Protein 1SED (pdb70)

InterPro domains:
  IPR015058 Protein of unknown function DUF1878 [PF08963] (1-110)
  IPR035945 YhaI-like superfamily [G3DSA:1.10.3750.10] (1-113)
  IPR035945 YhaI-like superfamily [SSF109915] (2-113)

Structure (mmCIF, N/CA/C/O backbone):
data_1SED
#
_entry.id   1SED
#
_cell.length_a   56.784
_cell.length_b   64.550
_cell.length_c   64.503
_cell.angle_alpha   111.37
_cell.angle_beta   107.19
_cell.angle_gamma   107.13
#
_symmetry.space_group_name_H-M   'P 1'
#
loop_
_entity.id
_entity.type
_entity.pdbx_description
1 polymer 'Hypothetical protein yhaI'
2 non-polymer 'ZINC ION'
3 non-polymer 'SODIUM ION'
4 non-polymer (4S)-2-METHYL-2,4-PENTANEDIOL
5 non-polymer GLYCEROL
6 water water
#
loop_
_atom_site.group_PDB
_atom_site.id
_atom_site.type_symbol
_atom_site.label_atom_id
_atom_site.label_alt_id
_atom_site.label_comp_id
_atom_site.label_asym_id
_atom_site.label_entity_id
_atom_site.label_seq_id
_atom_site.pdbx_PDB_ins_code
_atom_site.Cartn_x
_atom_site.Cartn_y
_atom_site.Cartn_z
_atom_site.occupancy
_atom_site.B_iso_or_equiv
_atom_site.auth_seq_id
_atom_site.auth_comp_id
_atom_site.auth_asym_id
_atom_site.auth_atom_id
_atom_site.pdbx_PDB_model_num
ATOM 1 N N . ASP A 1 4 ? 1.875 47.305 28.219 1.00 98.14 2 ASP A N 1
ATOM 2 C CA . ASP A 1 4 ? 2.028 48.640 28.873 1.00 98.94 2 ASP A CA 1
ATOM 3 C C . ASP A 1 4 ? 3.475 48.881 29.306 1.00 98.21 2 ASP A C 1
ATOM 4 O O . ASP A 1 4 ? 4.162 49.741 28.754 1.00 97.94 2 ASP A O 1
ATOM 9 N N . SER A 1 5 ? 3.926 48.123 30.305 1.00 97.21 3 SER A N 1
ATOM 10 C CA . SER A 1 5 ? 5.291 48.246 30.817 1.00 95.63 3 SER A CA 1
ATOM 11 C C . SER A 1 5 ? 6.233 47.379 29.986 1.00 94.17 3 SER A C 1
ATOM 12 O O . SER A 1 5 ? 7.439 47.339 30.233 1.00 94.74 3 SER A O 1
ATOM 15 N N . MET A 1 6 ? 5.669 46.674 29.011 1.00 91.83 4 MET A N 1
ATOM 16 C CA . MET A 1 6 ? 6.458 45.831 28.125 1.00 88.57 4 MET A CA 1
ATOM 17 C C . MET A 1 6 ? 7.227 46.785 27.219 1.00 85.76 4 MET A C 1
ATOM 18 O O . MET A 1 6 ? 8.328 46.482 26.758 1.00 85.78 4 MET A O 1
ATOM 23 N N . ASP A 1 7 ? 6.628 47.948 26.982 1.00 81.95 5 ASP A N 1
ATOM 24 C CA . ASP A 1 7 ? 7.227 48.996 26.166 1.00 78.45 5 ASP A CA 1
ATOM 25 C C . ASP A 1 7 ? 8.434 49.576 26.910 1.00 75.41 5 ASP A C 1
ATOM 26 O O . ASP A 1 7 ? 9.467 49.871 26.305 1.00 74.00 5 ASP A O 1
ATOM 31 N N . HIS A 1 8 ? 8.297 49.729 28.225 1.00 71.68 6 HIS A N 1
ATOM 32 C CA . HIS A 1 8 ? 9.374 50.269 29.046 1.00 68.37 6 HIS A CA 1
ATOM 33 C C . HIS A 1 8 ? 10.544 49.298 29.105 1.00 63.87 6 HIS A C 1
ATOM 34 O O . HIS A 1 8 ? 11.696 49.717 29.189 1.00 61.88 6 HIS A O 1
ATOM 41 N N . ARG A 1 9 ? 10.243 48.002 29.069 1.00 59.57 7 ARG A N 1
ATOM 42 C CA . ARG A 1 9 ? 11.287 46.989 29.098 1.00 55.89 7 ARG A CA 1
ATOM 43 C C . ARG A 1 9 ? 12.072 47.091 27.802 1.00 52.93 7 ARG A C 1
ATOM 44 O O . ARG A 1 9 ? 13.298 47.043 27.806 1.00 51.34 7 ARG A O 1
ATOM 52 N N . ILE A 1 10 ? 11.350 47.257 26.700 1.00 50.16 8 ILE A N 1
ATOM 53 C CA . ILE A 1 10 ? 11.962 47.373 25.384 1.00 48.30 8 ILE A CA 1
ATOM 54 C C . ILE A 1 10 ? 12.801 48.641 25.255 1.00 46.62 8 ILE A C 1
ATOM 55 O O . ILE A 1 10 ? 13.861 48.618 24.638 1.00 44.43 8 ILE A O 1
ATOM 60 N N . GLU A 1 11 ? 12.329 49.742 25.834 1.00 45.39 9 GLU A N 1
ATOM 61 C CA . GLU A 1 11 ? 13.071 51.003 25.780 1.00 45.73 9 GLU A CA 1
ATOM 62 C C . GLU A 1 11 ? 14.402 50.871 26.504 1.00 43.33 9 GLU A C 1
ATOM 63 O O . GLU A 1 11 ? 15.418 51.424 26.077 1.00 41.76 9 GLU A O 1
ATOM 69 N N . ARG A 1 12 ? 14.375 50.163 27.625 1.00 42.54 10 ARG A N 1
ATOM 70 C CA . ARG A 1 12 ? 15.577 49.955 28.403 1.00 42.24 10 ARG A CA 1
ATOM 71 C C . ARG A 1 12 ? 16.556 49.127 27.567 1.00 38.80 10 ARG A C 1
ATOM 72 O O . ARG A 1 12 ? 17.743 49.459 27.498 1.00 36.41 10 ARG A O 1
ATOM 80 N N . LEU A 1 13 ? 16.055 48.071 26.920 1.00 36.09 11 LEU A N 1
ATOM 81 C CA . LEU A 1 13 ? 16.897 47.220 26.073 1.00 34.10 11 LEU A CA 1
ATOM 82 C C . LEU A 1 13 ? 17.513 48.043 24.955 1.00 32.84 11 LEU A C 1
ATOM 83 O O . LEU A 1 13 ? 18.686 47.868 24.617 1.00 32.79 11 LEU A O 1
ATOM 88 N N . GLU A 1 14 ? 16.720 48.945 24.381 1.00 32.05 12 GLU A N 1
ATOM 89 C CA . GLU A 1 14 ? 17.200 49.803 23.306 1.00 31.67 12 GLU A CA 1
ATOM 90 C C . GLU A 1 14 ? 18.310 50.718 23.837 1.00 31.76 12 GLU A C 1
ATOM 91 O O . GLU A 1 14 ? 19.301 50.976 23.147 1.00 29.47 12 GLU A O 1
ATOM 97 N N . TYR A 1 15 ? 18.138 51.217 25.057 1.00 29.30 13 TYR A N 1
ATOM 98 C CA . TYR A 1 15 ? 19.156 52.079 25.670 1.00 30.15 13 TYR A CA 1
ATOM 99 C C . TYR A 1 15 ? 20.428 51.260 25.884 1.00 28.39 13 TYR A C 1
ATOM 100 O O . TYR A 1 15 ? 21.529 51.712 25.580 1.00 30.36 13 TYR A O 1
ATOM 109 N N . TYR A 1 16 ? 20.274 50.038 26.385 1.00 29.03 14 TYR A N 1
ATOM 110 C CA . TYR A 1 16 ? 21.446 49.208 26.634 1.00 30.64 14 TYR A CA 1
ATOM 111 C C . TYR A 1 16 ? 22.209 48.826 25.366 1.00 30.42 14 TYR A C 1
ATOM 112 O O . TYR A 1 16 ? 23.434 48.721 25.385 1.00 27.64 14 TYR A O 1
ATOM 121 N N . ILE A 1 17 ? 21.496 48.622 24.263 1.00 30.30 15 ILE A N 1
ATOM 122 C CA . ILE A 1 17 ? 22.185 48.302 23.012 1.00 30.17 15 ILE A CA 1
ATOM 123 C C . ILE A 1 17 ? 22.984 49.540 22.613 1.00 29.97 15 ILE A C 1
ATOM 124 O O . ILE A 1 17 ? 24.119 49.433 22.171 1.00 31.55 15 ILE A O 1
ATOM 129 N N . GLN A 1 18 ? 22.403 50.725 22.779 1.00 32.06 16 GLN A N 1
ATOM 130 C CA . GLN A 1 18 ? 23.115 51.958 22.435 1.00 33.38 16 GLN A CA 1
ATOM 131 C C . GLN A 1 18 ? 24.380 52.110 23.283 1.00 32.65 16 GLN A C 1
ATOM 132 O O . GLN A 1 18 ? 25.374 52.687 22.843 1.00 31.69 16 GLN A O 1
ATOM 138 N N . LEU A 1 19 ? 24.333 51.624 24.516 1.00 32.45 17 LE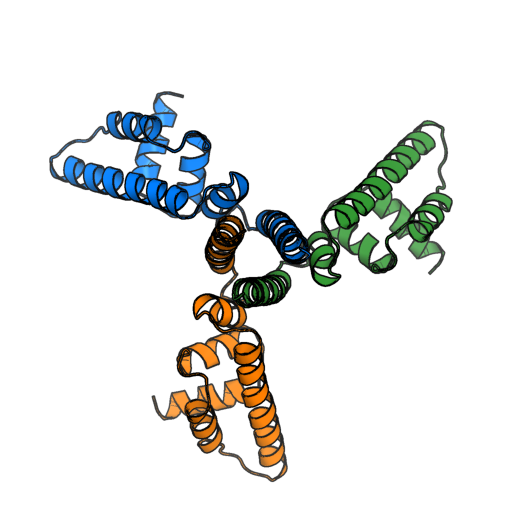U A N 1
ATOM 139 C CA . LEU A 1 19 ? 25.498 51.720 25.381 1.00 31.44 17 LEU A CA 1
ATOM 140 C C . LEU A 1 19 ? 26.528 50.681 24.953 1.00 30.69 17 LEU A C 1
ATOM 141 O O . LEU A 1 19 ? 27.713 50.984 24.804 1.00 30.03 17 LEU A O 1
ATOM 146 N N . LEU A 1 20 ? 26.065 49.454 24.749 1.00 30.28 18 LEU A N 1
ATOM 147 C CA . LEU A 1 20 ? 26.958 48.378 24.366 1.00 30.90 18 LEU A CA 1
ATOM 148 C C . LEU A 1 20 ? 27.640 48.602 23.022 1.00 30.69 18 LEU A C 1
ATOM 149 O O . LEU A 1 20 ? 28.810 48.276 22.870 1.00 29.90 18 LEU A O 1
ATOM 154 N N . VAL A 1 21 ? 26.934 49.162 22.045 1.00 30.98 19 VAL A N 1
ATOM 155 C CA . VAL A 1 21 ? 27.578 49.363 20.760 1.00 31.10 19 VAL A CA 1
ATOM 156 C C . VAL A 1 21 ? 28.744 50.349 20.916 1.00 33.75 19 VAL A C 1
ATOM 157 O O . VAL A 1 21 ? 29.732 50.292 20.171 1.00 32.30 19 VAL A O 1
ATOM 161 N N . LYS A 1 22 ? 28.644 51.233 21.910 1.00 33.77 20 LYS A N 1
ATOM 162 C CA . LYS A 1 22 ? 29.709 52.203 22.177 1.00 35.06 20 LYS A CA 1
ATOM 163 C C . LYS A 1 22 ? 30.965 51.503 22.710 1.00 35.08 20 LYS A C 1
ATOM 164 O O . LYS A 1 22 ? 32.060 52.074 22.684 1.00 35.92 20 LYS A O 1
ATOM 170 N N . THR A 1 23 ? 30.811 50.268 23.190 1.00 33.48 21 THR A N 1
ATOM 171 C CA . THR A 1 23 ? 31.942 49.520 23.730 1.00 34.43 21 THR A CA 1
ATOM 172 C C . THR A 1 23 ? 32.589 48.569 22.721 1.00 36.67 21 THR A C 1
ATOM 173 O O . THR A 1 23 ? 33.527 47.844 23.063 1.00 34.91 21 THR A O 1
ATOM 177 N N . VAL A 1 24 ? 32.085 48.567 21.489 1.00 34.21 22 VAL A N 1
ATOM 178 C CA . VAL A 1 24 ? 32.624 47.698 20.454 1.00 35.04 22 VAL A CA 1
ATOM 179 C C . VAL A 1 24 ? 34.006 48.160 20.005 1.00 35.14 22 VAL A C 1
ATOM 180 O O . VAL A 1 24 ? 34.238 49.349 19.793 1.00 35.33 22 VAL A O 1
ATOM 184 N N . ASP A 1 25 ? 34.926 47.214 19.872 1.00 36.92 23 ASP A N 1
ATOM 185 C CA . ASP A 1 25 ? 36.277 47.535 19.413 1.00 38.39 23 ASP A CA 1
ATOM 186 C C . ASP A 1 25 ? 36.167 47.949 17.937 1.00 38.43 23 ASP A C 1
ATOM 187 O O . ASP A 1 25 ? 36.029 47.103 17.050 1.00 38.12 23 ASP A O 1
ATOM 192 N N . MET A 1 26 ? 36.236 49.245 17.684 1.00 37.73 24 MET A N 1
ATOM 193 C CA . MET A 1 26 ? 36.122 49.774 16.344 1.00 39.13 24 MET A CA 1
ATOM 194 C C . MET A 1 26 ? 37.231 49.409 15.369 1.00 41.45 24 MET A C 1
ATOM 195 O O . MET A 1 26 ? 37.147 49.731 14.182 1.00 39.58 24 MET A O 1
ATOM 200 N N . ASP A 1 27 ? 38.271 48.749 15.863 1.00 43.12 25 ASP A N 1
ATOM 201 C CA . ASP A 1 27 ? 39.372 48.327 15.005 1.00 44.28 25 ASP A CA 1
ATOM 202 C C . ASP A 1 27 ? 39.062 46.932 14.517 1.00 42.40 25 ASP A C 1
ATOM 203 O O . ASP A 1 27 ? 39.723 46.423 13.616 1.00 41.09 25 ASP A O 1
ATOM 208 N N . ARG A 1 28 ? 38.058 46.308 15.125 1.00 40.48 26 ARG A N 1
ATOM 209 C CA . ARG A 1 28 ? 37.705 44.955 14.752 1.00 40.11 26 ARG A CA 1
ATOM 210 C C . ARG A 1 28 ? 36.325 44.779 14.139 1.00 37.64 26 ARG A C 1
ATOM 211 O O . ARG A 1 28 ? 36.165 43.992 13.210 1.00 36.04 26 ARG A O 1
ATOM 219 N N . TYR A 1 29 ? 35.325 45.488 14.656 1.00 34.44 27 TYR A N 1
ATOM 220 C CA . TYR A 1 29 ? 33.961 45.316 14.151 1.00 33.29 27 TYR A CA 1
ATOM 221 C C . TYR A 1 29 ? 33.264 46.624 13.860 1.00 29.82 27 TYR A C 1
ATOM 222 O O . TYR A 1 29 ? 32.115 46.826 14.264 1.00 27.18 27 TYR A O 1
ATOM 231 N N . PRO A 1 30 ? 33.938 47.524 13.133 1.00 27.21 28 PRO A N 1
ATOM 232 C CA . PRO A 1 30 ? 33.318 48.814 12.824 1.00 27.52 28 PRO A CA 1
ATOM 233 C C . PRO A 1 30 ? 32.074 48.739 11.941 1.00 28.22 28 PRO A C 1
ATOM 234 O O . PRO A 1 30 ? 31.208 49.607 12.020 1.00 26.94 28 PRO A O 1
ATOM 238 N N . PHE A 1 31 ? 31.966 47.706 11.103 1.00 27.95 29 PHE A N 1
ATOM 239 C CA . PHE A 1 31 ? 30.786 47.616 10.234 1.00 26.34 29 PHE A CA 1
ATOM 240 C C . PHE A 1 31 ? 29.543 47.225 11.037 1.00 25.99 29 PHE A C 1
ATOM 241 O O . PHE A 1 31 ? 28.478 47.793 10.850 1.00 27.43 29 PHE A O 1
ATOM 249 N N . TYR A 1 32 ? 29.670 46.243 11.919 1.00 26.41 30 TYR A N 1
ATOM 250 C CA . TYR A 1 32 ? 28.530 45.857 12.744 1.00 27.70 30 TYR A CA 1
ATOM 251 C C . TYR A 1 32 ? 28.122 47.022 13.650 1.00 28.50 30 TYR A C 1
ATOM 252 O O . TYR A 1 32 ? 26.930 47.238 13.890 1.00 29.40 30 TYR A O 1
ATOM 261 N N . ALA A 1 33 ? 29.110 47.768 14.153 1.00 27.23 31 ALA A N 1
ATOM 262 C CA . ALA A 1 33 ? 28.830 48.915 15.001 1.00 27.76 31 ALA A CA 1
ATOM 263 C C . ALA A 1 33 ? 28.051 49.934 14.176 1.00 28.74 31 ALA A C 1
ATOM 264 O O . ALA A 1 33 ? 27.097 50.550 14.656 1.00 28.25 31 ALA A O 1
ATOM 266 N N . LEU A 1 34 ? 28.465 50.108 12.923 1.00 27.69 32 LEU A N 1
ATOM 267 C CA . LEU A 1 34 ? 27.809 51.049 12.023 1.00 27.73 32 LEU A CA 1
ATOM 268 C C . LEU A 1 34 ? 26.332 50.687 11.789 1.00 26.86 32 LEU A C 1
ATOM 269 O O . LEU A 1 34 ? 25.456 51.545 11.844 1.00 27.75 32 LEU A O 1
ATOM 274 N N . LEU A 1 35 ? 26.056 49.415 11.538 1.00 27.42 33 LEU A N 1
ATOM 275 C CA . LEU A 1 35 ? 24.686 48.975 11.309 1.00 28.82 33 LEU A CA 1
ATOM 276 C C . LEU A 1 35 ? 23.805 49.344 12.497 1.00 30.58 33 LEU A C 1
ATOM 277 O O . LEU A 1 35 ? 22.717 49.891 12.344 1.00 29.63 33 LEU A O 1
ATOM 282 N N . ILE A 1 36 ? 24.283 49.031 13.695 1.00 32.57 34 ILE A N 1
ATOM 283 C CA . ILE A 1 36 ? 23.513 49.320 14.893 1.00 32.08 34 ILE A CA 1
ATOM 284 C C . ILE A 1 36 ? 23.383 50.817 15.108 1.00 32.00 34 ILE A C 1
ATOM 285 O O . ILE A 1 36 ? 22.297 51.314 15.366 1.00 31.67 34 ILE A O 1
ATOM 290 N N . ASP A 1 37 ? 24.493 51.535 14.975 1.00 32.95 35 ASP A N 1
ATOM 291 C CA . ASP A 1 37 ? 24.488 52.970 15.191 1.00 34.39 35 ASP A CA 1
ATOM 292 C C . ASP A 1 37 ? 23.571 53.744 14.259 1.00 36.16 35 ASP A C 1
ATOM 293 O O . ASP A 1 37 ? 22.939 54.718 14.673 1.00 33.09 35 ASP A O 1
ATOM 298 N N . LYS A 1 38 ? 23.502 53.322 12.999 1.00 34.19 36 LYS A N 1
ATOM 299 C CA . LYS A 1 38 ? 22.657 54.000 12.033 1.00 33.21 36 LYS A CA 1
ATOM 300 C C . LYS A 1 38 ? 21.219 53.478 12.059 1.00 34.51 36 LYS A C 1
ATOM 301 O O . LYS A 1 38 ? 20.360 53.952 11.310 1.00 33.83 36 LYS A O 1
ATOM 307 N N . GLY A 1 39 ? 20.964 52.510 12.936 1.00 33.96 37 GLY A N 1
ATOM 308 C CA . GLY A 1 39 ? 19.618 51.974 13.082 1.00 35.01 37 GLY A CA 1
ATOM 309 C C . GLY A 1 39 ? 19.071 51.110 11.951 1.00 35.72 37 GLY A C 1
ATOM 310 O O . GLY A 1 39 ? 17.859 51.052 11.755 1.00 35.28 37 GLY A O 1
ATOM 311 N N . LEU A 1 40 ? 19.934 50.441 11.195 1.00 33.57 38 LEU A N 1
ATOM 312 C CA . LEU A 1 40 ? 19.416 49.586 10.131 1.00 31.31 38 LEU A CA 1
ATOM 313 C C . LEU A 1 40 ? 18.764 48.356 10.705 1.00 31.10 38 LEU A C 1
ATOM 314 O O . LEU A 1 40 ? 19.215 47.808 11.723 1.00 27.04 38 LEU A O 1
ATOM 319 N N . SER A 1 41 ? 17.697 47.914 10.041 1.00 29.62 39 SER A N 1
ATOM 320 C CA . SER A 1 41 ? 16.995 46.709 10.450 1.00 29.56 39 SER A CA 1
ATOM 321 C C . SER A 1 41 ? 17.783 45.542 9.883 1.00 29.56 39 SER A C 1
ATOM 322 O O . SER A 1 41 ? 18.733 45.733 9.111 1.00 27.88 39 SER A O 1
ATOM 325 N N . LYS A 1 42 ? 17.387 44.336 10.268 1.00 30.33 40 LYS A N 1
ATOM 326 C CA . LYS A 1 42 ? 18.018 43.114 9.775 1.00 32.16 40 LYS A CA 1
ATOM 327 C C . LYS A 1 42 ? 17.913 43.065 8.241 1.00 32.21 40 LYS A C 1
ATOM 328 O O . LYS A 1 42 ? 18.899 42.799 7.551 1.00 32.05 40 LYS A O 1
ATOM 334 N N . GLU A 1 43 ? 16.716 43.316 7.718 1.00 32.56 41 GLU A N 1
ATOM 335 C CA . GLU A 1 43 ? 16.494 43.309 6.269 1.00 32.86 41 GLU A CA 1
ATOM 336 C C . GLU A 1 43 ? 17.455 44.286 5.589 1.00 31.14 41 GLU A C 1
ATOM 337 O O . GLU A 1 43 ? 18.056 43.969 4.564 1.00 29.98 41 GLU A O 1
ATOM 343 N N . GLU A 1 44 ? 17.587 45.486 6.149 1.00 30.49 42 GLU A N 1
ATOM 344 C CA . GLU A 1 44 ? 18.490 46.471 5.575 1.00 29.46 42 GLU A CA 1
ATOM 345 C C . GLU A 1 44 ? 19.938 46.028 5.645 1.00 29.12 42 GLU A C 1
ATOM 346 O O . GLU A 1 44 ? 20.688 46.172 4.675 1.00 27.68 42 GLU A O 1
ATOM 352 N N . GLY A 1 45 ? 20.336 45.493 6.796 1.00 29.55 43 GLY A N 1
ATOM 353 C CA . GLY A 1 45 ? 21.709 45.048 6.942 1.00 27.83 43 GLY A CA 1
ATOM 354 C C . GLY A 1 45 ? 22.005 43.966 5.926 1.00 29.84 43 GLY A C 1
ATOM 355 O O . GLY A 1 45 ? 23.057 43.969 5.273 1.00 27.67 43 GLY A O 1
ATOM 356 N N . GLU A 1 46 ? 21.071 43.028 5.778 1.00 28.17 44 GLU A N 1
ATOM 357 C CA . GLU A 1 46 ? 21.275 41.940 4.825 1.00 28.63 44 GLU A CA 1
ATOM 358 C C . GLU A 1 46 ? 21.325 42.443 3.381 1.00 26.41 44 GLU A C 1
ATOM 359 O O . GLU A 1 46 ? 22.055 41.900 2.553 1.00 28.81 44 GLU A O 1
ATOM 365 N N . ALA A 1 47 ? 20.562 43.490 3.089 1.00 26.53 45 ALA A N 1
ATOM 366 C CA . ALA A 1 47 ? 20.529 44.060 1.741 1.00 25.90 45 ALA A CA 1
ATOM 367 C C . ALA A 1 47 ? 21.872 44.672 1.390 1.00 26.60 45 ALA A C 1
ATOM 368 O O . ALA A 1 47 ? 22.283 44.651 0.226 1.00 26.39 45 ALA A O 1
ATOM 370 N N . VAL A 1 48 ? 22.557 45.234 2.390 1.00 26.24 46 VAL A N 1
ATOM 371 C CA . VAL A 1 48 ? 23.871 45.818 2.140 1.00 26.29 46 VAL A CA 1
ATOM 372 C C . VAL A 1 48 ? 24.850 44.700 1.770 1.00 25.23 46 VAL A C 1
ATOM 373 O O . VAL A 1 48 ? 25.642 44.840 0.839 1.00 28.63 46 VAL A O 1
ATOM 377 N N . MET A 1 49 ? 24.808 43.602 2.517 1.00 25.20 47 MET A N 1
ATOM 378 C CA . MET A 1 49 ? 25.695 42.472 2.269 1.00 26.26 47 MET A CA 1
ATOM 379 C C . MET A 1 49 ? 25.444 41.871 0.875 1.00 24.94 47 MET A C 1
ATOM 380 O O . MET A 1 49 ? 26.374 41.453 0.191 1.00 25.12 47 MET A O 1
ATOM 385 N N . ARG A 1 50 ? 24.181 41.802 0.472 1.00 23.71 48 ARG A N 1
ATOM 386 C CA . ARG A 1 50 ? 23.854 41.250 -0.842 1.00 25.90 48 ARG A CA 1
ATOM 387 C C . ARG A 1 50 ? 24.467 42.121 -1.950 1.00 25.32 48 ARG A C 1
ATOM 388 O O . ARG A 1 50 ? 24.964 41.604 -2.958 1.00 25.62 48 ARG A O 1
ATOM 396 N N . ILE A 1 51 ? 24.445 43.442 -1.763 1.00 25.62 49 ILE A N 1
ATOM 397 C CA . ILE A 1 51 ? 25.043 44.335 -2.744 1.00 24.06 49 ILE A CA 1
ATOM 398 C C . ILE A 1 51 ? 26.540 44.032 -2.811 1.00 24.82 49 ILE A C 1
ATOM 399 O O . ILE A 1 51 ? 27.121 43.946 -3.902 1.00 23.23 49 ILE A O 1
ATOM 404 N N . CYS A 1 52 ? 27.174 43.869 -1.645 1.00 24.62 50 CYS A N 1
ATOM 405 C CA . CYS A 1 52 ? 28.606 43.556 -1.625 1.00 24.04 50 CYS A CA 1
ATOM 406 C C . CYS A 1 52 ? 28.848 42.190 -2.269 1.00 23.27 50 CYS A C 1
ATOM 407 O O . CYS A 1 52 ? 29.817 42.005 -3.006 1.00 22.66 50 CYS A O 1
ATOM 410 N N . ASP A 1 53 ? 27.980 41.225 -1.979 1.00 23.13 51 ASP A N 1
ATOM 411 C CA . ASP A 1 53 ? 28.131 39.890 -2.593 1.00 25.04 51 ASP A CA 1
ATOM 412 C C . ASP A 1 53 ? 28.146 40.022 -4.121 1.00 23.45 51 ASP A C 1
ATOM 413 O O . ASP A 1 53 ? 29.072 39.580 -4.791 1.00 26.07 51 ASP A O 1
ATOM 418 N N . GLU A 1 54 ? 27.090 40.621 -4.665 1.00 24.75 52 GLU A N 1
ATOM 419 C CA . GLU A 1 54 ? 26.965 40.736 -6.122 1.00 25.62 52 GLU A CA 1
ATOM 420 C C . GLU A 1 54 ? 28.067 41.534 -6.812 1.00 26.87 52 GLU A C 1
ATOM 421 O O . GLU A 1 54 ? 28.546 41.147 -7.891 1.00 27.72 52 GLU A O 1
ATOM 427 N N . LEU A 1 55 ? 28.480 42.643 -6.208 1.00 25.51 53 LEU A N 1
ATOM 428 C CA . LEU A 1 55 ? 29.540 43.433 -6.801 1.00 24.44 53 LEU A CA 1
ATOM 429 C C . LEU A 1 55 ? 30.872 42.693 -6.673 1.00 25.16 53 LEU A C 1
ATOM 430 O O . LEU A 1 55 ? 31.727 42.803 -7.551 1.00 25.62 53 LEU A O 1
ATOM 435 N N . SER A 1 56 ? 31.055 41.924 -5.598 1.00 26.60 54 SER A N 1
ATOM 436 C CA . SER A 1 56 ? 32.294 41.149 -5.458 1.00 27.78 54 SER A CA 1
ATOM 437 C C . SER A 1 56 ? 32.309 40.058 -6.521 1.00 27.42 54 SER A C 1
ATOM 438 O O . SER A 1 56 ? 33.350 39.762 -7.112 1.00 25.35 54 SER A O 1
ATOM 441 N N . GLU A 1 57 ? 31.159 39.426 -6.731 1.00 26.98 55 GLU A N 1
ATOM 442 C CA . GLU A 1 57 ? 31.082 38.376 -7.757 1.00 27.98 55 GLU A CA 1
ATOM 443 C C . GLU A 1 57 ? 31.294 38.988 -9.142 1.00 27.73 55 GLU A C 1
ATOM 444 O O . GLU A 1 57 ? 31.966 38.398 -9.977 1.00 28.14 55 GLU A O 1
ATOM 450 N N . GLU A 1 58 ? 30.756 40.186 -9.382 1.00 29.01 56 GLU A N 1
ATOM 451 C CA . GLU A 1 58 ? 30.955 40.846 -10.681 1.00 28.26 56 GLU A CA 1
ATOM 452 C C . GLU A 1 58 ? 32.441 41.206 -10.855 1.00 29.79 56 GLU A C 1
ATOM 453 O O . GLU A 1 58 ? 33.013 41.114 -11.963 1.00 26.62 56 GLU A O 1
ATOM 459 N N . LEU A 1 59 ? 33.081 41.614 -9.760 1.00 26.44 57 LEU A N 1
ATOM 460 C CA . LEU A 1 59 ? 34.494 41.958 -9.845 1.00 26.94 57 LEU A CA 1
ATOM 461 C C . LEU A 1 59 ? 35.323 40.735 -10.242 1.00 25.71 57 LEU A C 1
ATOM 462 O O . LEU A 1 59 ? 36.180 40.817 -11.108 1.00 25.99 57 LEU A O 1
ATOM 467 N N . ALA A 1 60 ? 35.081 39.603 -9.584 1.00 26.56 58 ALA A N 1
ATOM 468 C CA . ALA A 1 60 ? 35.840 38.392 -9.877 1.00 28.53 58 ALA A CA 1
ATOM 469 C C . ALA A 1 60 ? 35.604 37.950 -11.331 1.00 31.31 58 ALA A C 1
ATOM 470 O O . ALA A 1 60 ? 36.531 37.518 -12.021 1.00 33.80 58 ALA A O 1
ATOM 472 N N . THR A 1 61 ? 34.362 38.072 -11.789 1.00 31.00 59 THR A N 1
ATOM 473 C CA . THR A 1 61 ? 34.006 37.716 -13.157 1.00 33.54 59 THR A CA 1
ATOM 474 C C . THR A 1 61 ? 34.753 38.618 -14.147 1.00 33.20 59 THR A C 1
ATOM 475 O O . THR A 1 61 ? 35.381 38.128 -15.078 1.00 30.49 59 THR A O 1
ATOM 479 N N . GLN A 1 62 ? 34.694 39.934 -13.939 1.00 31.35 60 GLN A N 1
ATOM 480 C CA . GLN A 1 62 ? 35.384 40.852 -14.840 1.00 29.53 60 GLN A CA 1
ATOM 481 C C . GLN A 1 62 ? 36.893 40.629 -14.832 1.00 28.66 60 GLN A C 1
ATOM 482 O O . GLN A 1 62 ? 37.529 40.725 -15.879 1.00 28.84 60 GLN A O 1
ATOM 488 N N . LYS A 1 63 ? 37.474 40.339 -13.670 1.00 27.50 61 LYS A N 1
ATOM 489 C CA . LYS A 1 63 ? 38.913 40.081 -13.623 1.00 30.76 61 LYS A CA 1
ATOM 490 C C . LYS A 1 63 ? 39.246 38.840 -14.478 1.00 32.44 61 LYS A C 1
ATOM 491 O O . LYS A 1 63 ? 40.264 38.809 -15.170 1.00 32.04 61 LYS A O 1
ATOM 497 N N . ALA A 1 64 ? 38.396 37.819 -14.403 1.00 32.92 62 ALA A N 1
ATOM 498 C CA . ALA A 1 64 ? 38.603 36.585 -15.173 1.00 35.27 62 ALA A CA 1
ATOM 499 C C . ALA A 1 64 ? 38.497 36.883 -16.669 1.00 35.73 62 ALA A C 1
ATOM 500 O O . ALA A 1 64 ? 39.137 36.238 -17.486 1.00 38.41 62 ALA A O 1
ATOM 502 N N . GLN A 1 65 ? 37.701 37.883 -17.026 1.00 36.28 63 GLN A N 1
ATOM 503 C CA . GLN A 1 65 ? 37.548 38.249 -18.423 1.00 34.88 63 GLN A CA 1
ATOM 504 C C . GLN A 1 65 ? 38.654 39.183 -18.917 1.00 34.48 63 GLN A C 1
ATOM 505 O O . GLN A 1 65 ? 38.648 39.593 -20.077 1.00 35.97 63 GLN A O 1
ATOM 511 N N . GLY A 1 66 ? 39.598 39.536 -18.048 1.00 30.78 64 GLY A N 1
ATOM 512 C CA . GLY A 1 66 ? 40.674 40.413 -18.487 1.00 29.91 64 GLY A CA 1
ATOM 513 C C . GLY A 1 66 ? 40.470 41.906 -18.246 1.00 29.36 64 GLY A C 1
ATOM 514 O O . GLY A 1 66 ? 41.219 42.729 -18.773 1.00 26.80 64 GLY A O 1
ATOM 515 N N . PHE A 1 67 ? 39.436 42.270 -17.493 1.00 27.49 65 PHE A N 1
ATOM 516 C CA . PHE A 1 67 ? 39.219 43.682 -17.179 1.00 29.58 65 PHE A CA 1
ATOM 517 C C . PHE A 1 67 ? 40.264 44.048 -16.113 1.00 27.28 65 PHE A C 1
ATOM 518 O O . PHE A 1 67 ? 40.609 43.209 -15.282 1.00 23.91 65 PHE A O 1
ATOM 526 N N . VAL A 1 68 ? 40.776 45.272 -16.143 1.00 25.81 66 VAL A N 1
ATOM 527 C CA . VAL A 1 68 ? 41.740 45.687 -15.107 1.00 28.60 66 VAL A CA 1
ATOM 528 C C . VAL A 1 68 ? 41.303 46.984 -14.418 1.00 28.88 66 VAL A C 1
ATOM 529 O O . VAL A 1 68 ? 41.993 47.474 -13.532 1.00 27.56 66 VAL A O 1
ATOM 533 N N . THR A 1 69 ? 40.178 47.556 -14.841 1.00 27.59 67 THR A N 1
ATOM 534 C CA . THR A 1 69 ? 39.677 48.767 -14.204 1.00 28.45 67 THR A CA 1
ATOM 535 C C . THR A 1 69 ? 38.214 48.469 -13.904 1.00 29.81 67 THR A C 1
ATOM 536 O O . THR A 1 69 ? 37.518 47.840 -14.707 1.00 29.71 67 THR A O 1
ATOM 540 N N . PHE A 1 70 ? 37.749 48.904 -12.743 1.00 26.94 68 PHE A N 1
ATOM 541 C CA . PHE A 1 70 ? 36.394 48.588 -12.322 1.00 27.19 68 PHE A CA 1
ATOM 542 C C . PHE A 1 70 ? 35.702 49.779 -11.669 1.00 26.91 68 PHE A C 1
ATOM 543 O O . PHE A 1 70 ? 34.894 49.601 -10.756 1.00 27.36 68 PHE A O 1
ATOM 551 N N . ASP A 1 71 ? 35.990 50.984 -12.152 1.00 27.03 69 ASP A N 1
ATOM 552 C CA . ASP A 1 71 ? 35.422 52.196 -11.568 1.00 27.58 69 ASP A CA 1
ATOM 553 C C . ASP A 1 71 ? 33.908 52.201 -11.474 1.00 29.37 69 ASP A C 1
ATOM 554 O O . ASP A 1 71 ? 33.325 52.725 -10.518 1.00 26.63 69 ASP A O 1
ATOM 559 N N . LYS A 1 72 ? 33.271 51.605 -12.472 1.00 28.22 70 LYS A N 1
ATOM 560 C CA . LYS A 1 72 ? 31.831 51.540 -12.514 1.00 27.96 70 LYS A CA 1
ATOM 561 C C . LYS A 1 72 ? 31.245 50.815 -11.300 1.00 25.65 70 LYS A C 1
ATOM 562 O O . LYS A 1 72 ? 30.150 51.141 -10.864 1.00 27.87 70 LYS A O 1
ATOM 568 N N . LEU A 1 73 ? 31.961 49.825 -10.760 1.00 25.46 71 LEU A N 1
ATOM 569 C CA . LEU A 1 73 ? 31.453 49.087 -9.608 1.00 24.05 71 LEU A CA 1
ATOM 570 C C . LEU A 1 73 ? 31.216 49.994 -8.396 1.00 25.10 71 LEU A C 1
ATOM 571 O O . LEU A 1 73 ? 30.252 49.807 -7.662 1.00 25.04 71 LEU A O 1
ATOM 576 N N . LEU A 1 74 ? 32.090 50.974 -8.180 1.00 26.65 72 LEU A N 1
ATOM 577 C CA . LEU A 1 74 ? 31.909 51.895 -7.046 1.00 26.49 72 LEU A CA 1
ATOM 578 C C . LEU A 1 74 ? 30.682 52.770 -7.264 1.00 26.85 72 LEU A C 1
ATOM 579 O O . LEU A 1 74 ? 29.907 53.007 -6.336 1.00 26.54 72 LEU A O 1
ATOM 584 N N . ALA A 1 75 ? 30.487 53.262 -8.486 1.00 27.44 73 ALA A N 1
ATOM 585 C CA . ALA A 1 75 ? 29.305 54.078 -8.751 1.00 26.89 73 ALA A CA 1
ATOM 586 C C . ALA A 1 75 ? 28.035 53.247 -8.512 1.00 26.61 73 ALA A C 1
ATOM 587 O O . ALA A 1 75 ? 27.060 53.752 -7.960 1.00 28.53 73 ALA A O 1
ATOM 589 N N . LEU A 1 76 ? 28.030 51.975 -8.912 1.00 24.92 74 LEU A N 1
ATOM 590 C CA . LEU A 1 76 ? 26.832 51.139 -8.681 1.00 24.19 74 LEU A CA 1
ATOM 591 C C . LEU A 1 76 ? 26.628 50.964 -7.180 1.00 24.52 74 LEU A C 1
ATOM 592 O O . LEU A 1 76 ? 25.498 51.024 -6.668 1.00 25.64 74 LEU A O 1
ATOM 597 N N . PHE A 1 77 ? 27.722 50.732 -6.469 1.00 25.45 75 PHE A N 1
ATOM 598 C CA . PHE A 1 77 ? 27.651 50.560 -5.011 1.00 25.35 75 PHE A CA 1
ATOM 599 C C . PHE A 1 77 ? 27.027 51.811 -4.394 1.00 26.37 75 PHE A C 1
ATOM 600 O O . PHE A 1 77 ? 26.056 51.722 -3.637 1.00 24.97 75 PHE A O 1
ATOM 608 N N . ALA A 1 78 ? 27.584 52.975 -4.729 1.00 27.36 76 ALA A N 1
ATOM 609 C CA . ALA A 1 78 ? 27.096 54.247 -4.194 1.00 28.52 76 ALA A CA 1
ATOM 610 C C . ALA A 1 78 ? 25.639 54.498 -4.573 1.00 30.65 76 ALA A C 1
ATOM 611 O O . ALA A 1 78 ? 24.884 55.080 -3.807 1.00 30.37 76 ALA A O 1
ATOM 613 N N . GLY A 1 79 ? 25.251 54.061 -5.766 1.00 31.01 77 GLY A N 1
ATOM 614 C CA . GLY A 1 79 ? 23.888 54.269 -6.207 1.00 30.25 77 GLY A CA 1
ATOM 615 C C . GLY A 1 79 ? 22.851 53.412 -5.508 1.00 32.90 77 GLY A C 1
ATOM 616 O O . GLY A 1 79 ? 21.694 53.799 -5.443 1.00 31.01 77 GLY A O 1
ATOM 617 N N . GLN A 1 80 ? 23.238 52.263 -4.962 1.00 31.80 78 GLN A N 1
ATOM 618 C CA . GLN A 1 80 ? 22.240 51.407 -4.334 1.00 32.52 78 GLN A CA 1
ATOM 619 C C . GLN A 1 80 ? 22.359 51.318 -2.814 1.00 31.21 78 GLN A C 1
ATOM 620 O O . GLN A 1 80 ? 21.421 50.885 -2.141 1.00 31.52 78 GLN A O 1
ATOM 626 N N . LEU A 1 81 ? 23.498 51.739 -2.269 1.00 30.42 79 LEU A N 1
ATOM 627 C CA . LEU A 1 81 ? 23.731 51.659 -0.821 1.00 29.54 79 LEU A CA 1
ATOM 628 C C . LEU A 1 81 ? 22.675 52.428 -0.024 1.00 30.33 79 LEU A C 1
ATOM 629 O O . LEU A 1 81 ? 22.346 53.554 -0.368 1.00 31.92 79 LEU A O 1
ATOM 634 N N . ASN A 1 82 ? 22.147 51.801 1.025 1.00 32.12 80 ASN A N 1
ATOM 635 C CA . ASN A 1 82 ? 21.132 52.398 1.894 1.00 33.12 80 ASN A CA 1
ATOM 636 C C . ASN A 1 82 ? 21.505 53.854 2.189 1.00 34.84 80 ASN A C 1
ATOM 637 O O . ASN A 1 82 ? 22.606 54.127 2.653 1.00 33.06 80 ASN A O 1
ATOM 642 N N . GLU A 1 83 ? 20.595 54.787 1.932 1.00 36.53 81 GLU A N 1
ATOM 643 C CA . GLU A 1 83 ? 20.911 56.196 2.148 1.00 39.97 81 GLU A CA 1
ATOM 644 C C . GLU A 1 83 ? 21.199 56.621 3.577 1.00 38.11 81 GLU A C 1
ATOM 645 O O . GLU A 1 83 ? 21.677 57.724 3.801 1.00 39.18 81 GLU A O 1
ATOM 651 N N . LYS A 1 84 ? 20.934 55.753 4.543 1.00 38.06 82 LYS A N 1
ATOM 652 C CA . LYS A 1 84 ? 21.246 56.088 5.929 1.00 38.55 82 LYS A CA 1
ATOM 653 C C . LYS A 1 84 ? 22.755 55.934 6.143 1.00 37.92 82 LYS A C 1
ATOM 654 O O . LYS A 1 84 ? 23.294 56.354 7.165 1.00 37.31 82 LYS A O 1
ATOM 660 N N . LEU A 1 85 ? 23.437 55.310 5.184 1.00 36.30 83 LEU A N 1
ATOM 661 C CA . LEU A 1 85 ? 24.873 55.098 5.314 1.00 34.45 83 LEU A CA 1
ATOM 662 C C . LEU A 1 85 ? 25.696 55.968 4.390 1.00 33.80 83 LEU A C 1
ATOM 663 O O . LEU A 1 85 ? 25.276 56.284 3.284 1.00 34.85 83 LEU A O 1
ATOM 668 N N . ASP A 1 86 ? 26.885 56.340 4.851 1.00 32.88 84 ASP A N 1
ATOM 669 C CA . ASP A 1 86 ? 27.799 57.128 4.050 1.00 33.23 84 ASP A CA 1
ATOM 670 C C . ASP A 1 86 ? 28.683 56.125 3.293 1.00 33.57 84 ASP A C 1
ATOM 671 O O . ASP A 1 86 ? 29.151 55.130 3.873 1.00 32.14 84 ASP A O 1
ATOM 676 N N . VAL A 1 87 ? 28.919 56.389 2.012 1.00 31.64 85 VAL A N 1
ATOM 677 C CA . VAL A 1 87 ? 29.725 55.485 1.198 1.00 31.73 85 VAL A CA 1
ATOM 678 C C . VAL A 1 87 ? 31.131 55.275 1.749 1.00 30.81 85 VAL A C 1
ATOM 679 O O . VAL A 1 87 ? 31.528 54.136 2.020 1.00 29.74 85 VAL A O 1
ATOM 683 N N . HIS A 1 88 ? 31.880 56.358 1.941 1.00 29.26 86 HIS A N 1
ATOM 684 C CA . HIS A 1 88 ? 33.238 56.232 2.468 1.00 29.08 86 HIS A CA 1
ATOM 685 C C . HIS A 1 88 ? 33.253 55.475 3.775 1.00 29.27 86 HIS A C 1
ATOM 686 O O . HIS A 1 88 ? 33.992 54.511 3.951 1.00 29.24 86 HIS A O 1
ATOM 693 N N . GLU A 1 89 ? 32.410 55.907 4.698 1.00 29.64 87 GLU A N 1
ATOM 694 C CA . GLU A 1 89 ? 32.367 55.280 5.999 1.00 31.42 87 GLU A CA 1
ATOM 695 C C . GLU A 1 89 ? 32.056 53.791 5.943 1.00 29.32 87 GLU A C 1
ATOM 696 O O . GLU A 1 89 ? 32.688 52.989 6.628 1.00 30.01 87 GLU A O 1
ATOM 702 N N . THR A 1 90 ? 31.079 53.413 5.130 1.00 29.20 88 THR A N 1
ATOM 703 C CA . THR A 1 90 ? 30.726 52.009 5.022 1.00 27.88 88 THR A CA 1
ATOM 704 C C . THR A 1 90 ? 31.862 51.172 4.448 1.00 25.78 88 THR A C 1
ATOM 705 O O . THR A 1 90 ? 32.180 50.106 4.962 1.00 27.55 88 THR A O 1
ATOM 709 N N . ILE A 1 91 ? 32.492 51.673 3.397 1.00 25.29 89 ILE A N 1
ATOM 710 C CA . ILE A 1 91 ? 33.572 50.947 2.752 1.00 25.96 89 ILE A CA 1
ATOM 711 C C . ILE A 1 91 ? 34.735 50.706 3.701 1.00 28.10 89 ILE A C 1
ATOM 712 O O . ILE A 1 91 ? 35.243 49.581 3.813 1.00 27.22 89 ILE A O 1
ATOM 717 N N . PHE A 1 92 ? 35.153 51.752 4.401 1.00 29.60 90 PHE A N 1
ATOM 718 C CA . PHE A 1 92 ? 36.259 51.615 5.335 1.00 30.20 90 PHE A CA 1
ATOM 719 C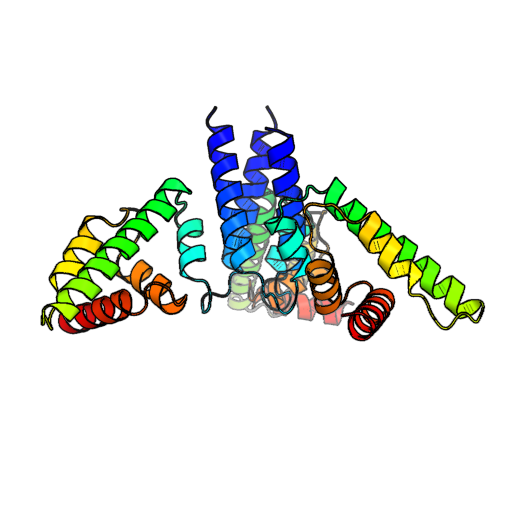 C . PHE A 1 92 ? 35.895 50.687 6.491 1.00 28.19 90 PHE A C 1
ATOM 720 O O . PHE A 1 92 ? 36.730 49.924 6.959 1.00 29.98 90 PHE A O 1
ATOM 728 N N . ALA A 1 93 ? 34.642 50.725 6.930 1.00 27.32 91 ALA A N 1
ATOM 729 C CA . ALA A 1 93 ? 34.205 49.851 8.020 1.00 26.74 91 ALA A CA 1
ATOM 730 C C . ALA A 1 93 ? 34.240 48.379 7.572 1.00 28.87 91 ALA A C 1
ATOM 731 O O . ALA A 1 93 ? 34.739 47.499 8.296 1.00 28.20 91 ALA A O 1
ATOM 733 N N . LEU A 1 94 ? 33.683 48.113 6.390 1.00 25.94 92 LEU A N 1
ATOM 734 C CA . LEU A 1 94 ? 33.666 46.751 5.839 1.00 26.36 92 LEU A CA 1
ATOM 735 C C . LEU A 1 94 ? 35.110 46.291 5.702 1.00 26.37 92 LEU A C 1
ATOM 736 O O . LEU A 1 94 ? 35.470 45.176 6.090 1.00 27.85 92 LEU A O 1
ATOM 741 N N . TYR A 1 95 ? 35.932 47.162 5.132 1.00 29.04 93 TYR A N 1
ATOM 742 C CA . TYR A 1 95 ? 37.341 46.844 4.937 1.00 31.96 93 TYR A CA 1
ATOM 743 C C . TYR A 1 95 ? 38.040 46.489 6.251 1.00 31.99 93 TYR A C 1
ATOM 744 O O . TYR A 1 95 ? 38.682 45.450 6.355 1.00 30.71 93 TYR A O 1
ATOM 753 N N . GLU A 1 96 ? 37.904 47.353 7.255 1.00 34.03 94 GLU A N 1
ATOM 754 C CA . GLU A 1 96 ? 38.549 47.125 8.552 1.00 33.90 94 GLU A CA 1
ATOM 755 C C . GLU A 1 96 ? 38.038 45.896 9.277 1.00 32.77 94 GLU A C 1
ATOM 756 O O . GLU A 1 96 ? 38.780 45.239 10.009 1.00 32.70 94 GLU A O 1
ATOM 762 N N . GLN A 1 97 ? 36.770 45.568 9.075 1.00 30.47 95 GLN A N 1
ATOM 763 C CA . GLN A 1 97 ? 36.228 44.393 9.721 1.00 28.99 95 GLN A CA 1
ATOM 764 C C . GLN A 1 97 ? 36.662 43.128 8.969 1.00 29.43 95 GLN A C 1
ATOM 765 O O . GLN A 1 97 ? 36.356 42.008 9.384 1.00 31.12 95 GLN A O 1
ATOM 771 N N . GLY A 1 98 ? 37.400 43.303 7.876 1.00 28.68 96 GLY A N 1
ATOM 772 C CA . GLY A 1 98 ? 37.856 42.145 7.113 1.00 28.90 96 GLY A CA 1
ATOM 773 C C . GLY A 1 98 ? 36.811 41.541 6.172 1.00 29.22 96 GLY A C 1
ATOM 774 O O . GLY A 1 98 ? 36.904 40.372 5.793 1.00 29.93 96 GLY A O 1
ATOM 775 N N . LEU A 1 99 ? 35.822 42.326 5.770 1.00 27.78 97 LEU A N 1
ATOM 776 C CA . LEU A 1 99 ? 34.776 41.789 4.887 1.00 28.61 97 LEU A CA 1
ATOM 777 C C . LEU A 1 99 ? 35.009 42.225 3.447 1.00 26.73 97 LEU A C 1
ATOM 778 O O . LEU A 1 99 ? 35.609 43.273 3.218 1.00 26.76 97 LEU A O 1
ATOM 783 N N . TYR A 1 100 ? 34.571 41.409 2.484 1.00 27.01 98 TYR A N 1
ATOM 784 C CA . TYR A 1 100 ? 34.697 41.750 1.056 1.00 27.56 98 TYR A CA 1
ATOM 785 C C . TYR A 1 100 ? 36.004 42.434 0.718 1.00 28.32 98 TYR A C 1
ATOM 786 O O . TYR A 1 100 ? 36.019 43.489 0.072 1.00 28.57 98 TYR A O 1
ATOM 795 N N A GLN A 1 101 ? 37.096 41.816 1.148 0.52 28.81 99 GLN A N 1
ATOM 796 N N B GLN A 1 101 ? 37.107 41.829 1.143 0.48 28.36 99 GLN A N 1
ATOM 797 C CA A GLN A 1 101 ? 38.441 42.346 0.942 0.48 29.57 99 GLN A CA 1
ATOM 798 C CA B GLN A 1 101 ? 38.433 42.409 0.925 0.52 28.30 99 GLN A CA 1
ATOM 799 C C A GLN A 1 101 ? 38.770 42.795 -0.475 0.52 29.72 99 GLN A C 1
ATOM 800 C C B GLN A 1 101 ? 38.738 42.829 -0.500 0.48 29.16 99 GLN A C 1
ATOM 801 O O A GLN A 1 101 ? 39.226 43.919 -0.676 0.52 28.09 99 GLN A O 1
ATOM 802 O O B GLN A 1 101 ? 39.152 43.965 -0.733 0.48 27.88 99 GLN A O 1
ATOM 813 N N . GLU A 1 102 ? 38.547 41.918 -1.452 1.00 29.04 100 GLU A N 1
ATOM 814 C CA . GLU A 1 102 ? 38.846 42.236 -2.849 1.00 29.33 100 GLU A CA 1
ATOM 815 C C . GLU A 1 102 ? 38.100 43.468 -3.344 1.00 26.56 100 GLU A C 1
ATOM 816 O O . GLU A 1 102 ? 38.688 44.387 -3.892 1.00 26.79 100 GLU A O 1
ATOM 822 N N . LEU A 1 103 ? 36.793 43.478 -3.155 1.00 24.27 101 LEU A N 1
ATOM 823 C CA . LEU A 1 103 ? 35.985 44.596 -3.591 1.00 24.42 101 LEU A CA 1
ATOM 824 C C . LEU A 1 103 ? 36.356 45.899 -2.865 1.00 25.36 101 LEU A C 1
ATOM 825 O O . LEU A 1 103 ? 36.484 46.944 -3.485 1.00 25.27 101 LEU A O 1
ATOM 830 N N . MET A 1 104 ? 36.519 45.831 -1.548 1.00 26.95 102 MET A N 1
ATOM 831 C CA . MET A 1 104 ? 36.848 47.030 -0.774 1.00 27.54 102 MET A CA 1
ATOM 832 C C . MET A 1 104 ? 38.189 47.624 -1.193 1.00 26.39 102 MET A C 1
ATOM 833 O O . MET A 1 104 ? 38.321 48.836 -1.297 1.00 27.03 102 MET A O 1
ATOM 838 N N . GLU A 1 105 ? 39.187 46.788 -1.447 1.00 27.40 103 GLU A N 1
ATOM 839 C CA . GLU A 1 105 ? 40.478 47.327 -1.867 1.00 28.89 103 GLU A CA 1
ATOM 840 C C . GLU A 1 105 ? 40.336 48.033 -3.210 1.00 28.62 103 GLU A C 1
ATOM 841 O O . GLU A 1 105 ? 40.963 49.064 -3.451 1.00 27.33 103 GLU A O 1
ATOM 847 N N . VAL A 1 106 ? 39.485 47.495 -4.080 1.00 25.52 104 VAL A N 1
ATOM 848 C CA . VAL A 1 106 ? 39.251 48.137 -5.365 1.00 24.08 104 VAL A CA 1
ATOM 849 C C . VAL A 1 106 ? 38.544 49.483 -5.135 1.00 23.16 104 VAL A C 1
ATOM 850 O O . VAL A 1 106 ? 38.909 50.488 -5.741 1.00 24.41 104 VAL A O 1
ATOM 854 N N . PHE A 1 107 ? 37.534 49.508 -4.264 1.00 23.74 105 PHE A N 1
ATOM 855 C CA . PHE A 1 107 ? 36.815 50.750 -4.000 1.00 24.06 105 PHE A CA 1
ATOM 856 C C . PHE A 1 107 ? 37.784 51.778 -3.377 1.00 23.60 105 PHE A C 1
ATOM 857 O O . PHE A 1 107 ? 37.782 52.947 -3.739 1.00 25.18 105 PHE A O 1
ATOM 865 N N . ILE A 1 108 ? 38.599 51.341 -2.432 1.00 25.00 106 ILE A N 1
ATOM 866 C CA . ILE A 1 108 ? 39.536 52.270 -1.788 1.00 27.43 106 ILE A CA 1
ATOM 867 C C . ILE A 1 108 ? 40.495 52.832 -2.830 1.00 28.90 106 ILE A C 1
ATOM 868 O O . ILE A 1 108 ? 40.828 54.027 -2.811 1.00 25.98 106 ILE A O 1
ATOM 873 N N . ASP A 1 109 ? 40.896 51.985 -3.782 1.00 28.63 107 ASP A N 1
ATOM 874 C CA . ASP A 1 109 ? 41.789 52.429 -4.849 1.00 26.60 107 ASP A CA 1
ATOM 875 C C . ASP A 1 109 ? 41.093 53.460 -5.708 1.00 27.07 107 ASP A C 1
ATOM 876 O O . ASP A 1 109 ? 41.678 54.495 -6.034 1.00 28.50 107 ASP A O 1
ATOM 881 N N . ILE A 1 110 ? 39.841 53.200 -6.079 1.00 25.46 108 ILE A N 1
ATOM 882 C CA . ILE A 1 110 ? 39.117 54.153 -6.912 1.00 26.08 108 ILE A CA 1
ATOM 883 C C . ILE A 1 110 ? 38.950 55.519 -6.208 1.00 29.47 108 ILE A C 1
ATOM 884 O O . ILE A 1 110 ? 39.100 56.580 -6.830 1.00 27.53 108 ILE A O 1
ATOM 889 N N . MET A 1 111 ? 38.604 55.485 -4.921 1.00 28.76 109 MET A N 1
ATOM 890 C CA . MET A 1 111 ? 38.396 56.726 -4.174 1.00 31.88 109 MET A CA 1
ATOM 891 C C . MET A 1 111 ? 39.671 57.521 -4.092 1.00 31.62 109 MET A C 1
ATOM 892 O O . MET A 1 111 ? 39.664 58.743 -4.190 1.00 34.04 109 MET A O 1
ATOM 897 N N . LYS A 1 112 ? 40.773 56.811 -3.942 1.00 32.66 110 LYS A N 1
ATOM 898 C CA . LYS A 1 112 ? 42.080 57.424 -3.880 1.00 34.90 110 LYS A CA 1
ATOM 899 C C . LYS A 1 112 ? 42.363 58.178 -5.188 1.00 37.11 110 LYS A C 1
ATOM 900 O O . LYS A 1 112 ? 42.990 59.238 -5.182 1.00 35.56 110 LYS A O 1
ATOM 906 N N . HIS A 1 113 ? 41.896 57.647 -6.317 1.00 36.50 111 HIS A N 1
ATOM 907 C CA . HIS A 1 113 ? 42.143 58.312 -7.604 1.00 36.95 111 HIS A CA 1
ATOM 908 C C . HIS A 1 113 ? 41.268 59.540 -7.825 1.00 38.51 111 HIS A C 1
ATOM 909 O O . HIS A 1 113 ? 41.690 60.515 -8.450 1.00 39.83 111 HIS A O 1
ATOM 916 N N . PHE A 1 114 ? 40.040 59.481 -7.327 1.00 39.85 112 PHE A N 1
ATOM 917 C CA . PHE A 1 114 ? 39.100 60.564 -7.548 1.00 42.36 112 PHE A CA 1
ATOM 918 C C . PHE A 1 114 ? 38.877 61.531 -6.392 1.00 43.88 112 PHE A C 1
ATOM 919 O O . PHE A 1 114 ? 38.348 62.622 -6.597 1.00 44.87 112 PHE A O 1
ATOM 927 N N . ASP A 1 115 ? 39.259 61.138 -5.182 1.00 45.47 113 ASP A N 1
ATOM 928 C CA . ASP A 1 115 ? 39.091 62.024 -4.036 1.00 48.51 113 ASP A CA 1
ATOM 929 C C . ASP A 1 115 ? 40.219 63.059 -4.069 1.00 51.64 113 ASP A C 1
ATOM 930 O O . ASP A 1 115 ? 39.888 64.260 -4.111 1.00 54.06 113 ASP A O 1
ATOM 935 N N . MET B 1 6 ? 5.387 46.930 18.479 1.00 84.59 4 MET B N 1
ATOM 936 C CA . MET B 1 6 ? 6.250 46.428 19.589 1.00 83.81 4 MET B CA 1
ATOM 937 C C . MET B 1 6 ? 7.085 45.263 19.062 1.00 82.05 4 MET B C 1
ATOM 938 O O . MET B 1 6 ? 8.236 45.074 19.456 1.00 81.50 4 MET B O 1
ATOM 943 N N . ASP B 1 7 ? 6.485 44.487 18.167 1.00 79.64 5 ASP B N 1
ATOM 944 C CA . ASP B 1 7 ? 7.135 43.331 17.558 1.00 77.75 5 ASP B CA 1
ATOM 945 C C . ASP B 1 7 ? 8.356 43.712 16.718 1.00 75.40 5 ASP B C 1
ATOM 946 O O . ASP B 1 7 ? 9.374 43.018 16.740 1.00 74.90 5 ASP B O 1
ATOM 951 N N . HIS B 1 8 ? 8.253 44.811 15.977 1.00 72.59 6 HIS B N 1
ATOM 952 C CA . HIS B 1 8 ? 9.351 45.257 15.131 1.00 69.94 6 HIS B CA 1
ATOM 953 C C . HIS B 1 8 ? 10.533 45.760 15.947 1.00 65.77 6 HIS B C 1
ATOM 954 O O . HIS B 1 8 ? 11.683 45.595 15.545 1.00 62.86 6 HIS B O 1
ATOM 961 N N . ARG B 1 9 ? 10.246 46.373 17.092 1.00 61.30 7 ARG B N 1
ATOM 962 C CA . ARG B 1 9 ? 11.301 46.879 17.956 1.00 57.91 7 ARG B CA 1
ATOM 963 C C . ARG B 1 9 ? 12.066 45.706 18.543 1.00 54.46 7 ARG B C 1
ATOM 964 O O . ARG B 1 9 ? 13.288 45.739 18.638 1.00 52.66 7 ARG B O 1
ATOM 972 N N . ILE B 1 10 ? 11.342 44.661 18.920 1.00 51.90 8 ILE B N 1
ATOM 973 C CA . ILE B 1 10 ? 11.974 43.476 19.480 1.00 51.00 8 ILE B CA 1
ATOM 974 C C . ILE B 1 10 ? 12.818 42.779 18.419 1.00 49.97 8 ILE B C 1
ATOM 975 O O . ILE B 1 10 ? 13.921 42.313 18.707 1.00 48.90 8 ILE B O 1
ATOM 980 N N . GLU B 1 11 ? 12.303 42.717 17.193 1.00 47.95 9 GLU B N 1
ATOM 981 C CA . GLU B 1 11 ? 13.029 42.074 16.098 1.00 47.51 9 GLU B CA 1
ATOM 982 C C . GLU B 1 11 ? 14.357 42.766 15.845 1.00 43.62 9 GLU B C 1
ATOM 983 O O . GLU B 1 11 ? 15.370 42.122 15.573 1.00 41.96 9 GLU B O 1
ATOM 989 N N . ARG B 1 12 ? 14.343 44.088 15.913 1.00 42.41 10 ARG B N 1
ATOM 990 C CA . ARG B 1 12 ? 15.558 44.835 15.681 1.00 42.31 10 ARG B CA 1
ATOM 991 C C . ARG B 1 12 ? 16.577 44.566 16.793 1.00 38.72 10 ARG B C 1
ATOM 992 O O . ARG B 1 12 ? 17.767 44.440 16.520 1.00 36.64 10 ARG B O 1
ATOM 1000 N N . LEU B 1 13 ? 16.102 44.475 18.034 1.00 35.68 11 LEU B N 1
ATOM 1001 C CA . LEU B 1 13 ? 16.972 44.192 19.179 1.00 33.35 11 LEU B CA 1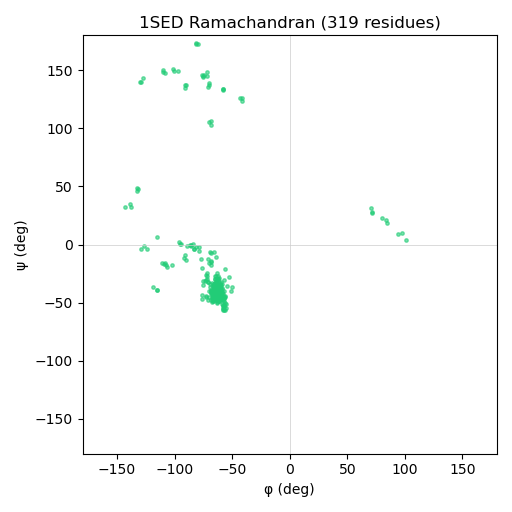
ATOM 1002 C C . LEU B 1 13 ? 17.569 42.790 19.038 1.00 32.87 11 LEU B C 1
ATOM 1003 O O . LEU B 1 13 ? 18.735 42.558 19.380 1.00 30.67 11 LEU B O 1
ATOM 1008 N N . GLU B 1 14 ? 16.768 41.857 18.529 1.00 30.16 12 GLU B N 1
ATOM 1009 C CA . GLU B 1 14 ? 17.232 40.489 18.345 1.00 29.58 12 GLU B CA 1
ATOM 1010 C C . GLU B 1 14 ? 18.335 40.496 17.308 1.00 28.38 12 GLU B C 1
ATOM 1011 O O . GLU B 1 14 ? 19.330 39.784 17.436 1.00 30.01 12 GLU B O 1
ATOM 1017 N N . TYR B 1 15 ? 18.171 41.321 16.285 1.00 25.99 13 TYR B N 1
ATOM 1018 C CA . TYR B 1 15 ? 19.186 41.426 15.246 1.00 29.28 13 TYR B CA 1
ATOM 1019 C C . TYR B 1 15 ? 20.455 42.063 15.838 1.00 28.22 13 TYR B C 1
ATOM 1020 O O . TYR B 1 15 ? 21.565 41.608 15.589 1.00 28.91 13 TYR B O 1
ATOM 1029 N N . TYR B 1 16 ? 20.288 43.108 16.642 1.00 28.91 14 TYR B N 1
ATOM 1030 C CA . TYR B 1 16 ? 21.458 43.772 17.213 1.00 29.91 14 TYR B CA 1
ATOM 1031 C C . TYR B 1 16 ? 22.220 42.872 18.190 1.00 29.13 14 TYR B C 1
ATOM 1032 O O . TYR B 1 16 ? 23.442 42.922 18.256 1.00 29.48 14 TYR B O 1
ATOM 1041 N N . ILE B 1 17 ? 21.504 42.037 18.935 1.00 29.74 15 ILE B N 1
ATOM 1042 C CA . ILE B 1 17 ? 22.169 41.113 19.843 1.00 30.89 15 ILE B CA 1
ATOM 1043 C C . ILE B 1 17 ? 22.984 40.138 18.969 1.00 32.68 15 ILE B C 1
ATOM 1044 O O . ILE B 1 17 ? 24.129 39.821 19.286 1.00 32.14 15 ILE B O 1
ATOM 1049 N N . GLN B 1 18 ? 22.396 39.676 17.862 1.00 33.60 16 GLN B N 1
ATOM 1050 C CA . GLN B 1 18 ? 23.094 38.755 16.949 1.00 34.87 16 GLN B CA 1
ATOM 1051 C C . GLN B 1 18 ? 24.375 39.405 16.430 1.00 33.18 16 GLN B C 1
ATOM 1052 O O . GLN B 1 18 ? 25.395 38.746 16.267 1.00 32.84 16 GLN B O 1
ATOM 1058 N N . LEU B 1 19 ? 24.316 40.702 16.155 1.00 31.89 17 LEU B N 1
ATOM 1059 C CA . LEU B 1 19 ? 25.496 41.406 15.677 1.00 31.56 17 LEU B CA 1
ATOM 1060 C C . LEU B 1 19 ? 26.522 41.553 16.814 1.00 30.09 17 LEU B C 1
ATOM 1061 O O . LEU B 1 19 ? 27.711 41.278 16.640 1.00 28.27 17 LEU B O 1
ATOM 1066 N N . LEU B 1 20 ? 26.051 41.996 17.974 1.00 30.52 18 LEU B N 1
ATOM 1067 C CA . LEU B 1 20 ? 26.934 42.194 19.123 1.00 30.51 18 LEU B CA 1
ATOM 1068 C C . LEU B 1 20 ? 27.623 40.912 19.597 1.00 29.41 18 LEU B C 1
ATOM 1069 O O . LEU B 1 20 ? 28.801 40.939 19.919 1.00 29.12 18 LEU B O 1
ATOM 1074 N N . VAL B 1 21 ? 26.922 39.787 19.618 1.00 28.69 19 VAL B N 1
ATOM 1075 C CA . VAL B 1 21 ? 27.584 38.574 20.079 1.00 30.25 19 VAL B CA 1
ATOM 1076 C C . VAL B 1 21 ? 28.767 38.228 19.160 1.00 32.25 19 VAL B C 1
ATOM 1077 O O . VAL B 1 21 ? 29.767 37.634 19.608 1.00 30.69 19 VAL B O 1
ATOM 1081 N N . LYS B 1 22 ? 28.683 38.645 17.892 1.00 30.76 20 LYS B N 1
ATOM 1082 C CA . LYS B 1 22 ? 29.774 38.397 16.956 1.00 33.39 20 LYS B CA 1
ATOM 1083 C C . LYS B 1 22 ? 30.999 39.249 17.295 1.00 33.37 20 LYS B C 1
ATOM 1084 O O . LYS B 1 22 ? 32.095 38.983 16.800 1.00 34.30 20 LYS B O 1
ATOM 1090 N N . THR B 1 23 ? 30.823 40.278 18.123 1.00 33.51 21 THR B N 1
ATOM 1091 C CA . THR B 1 23 ? 31.949 41.135 18.491 1.00 34.53 21 THR B CA 1
ATOM 1092 C C . THR B 1 23 ? 32.609 40.702 19.790 1.00 36.37 21 THR B C 1
ATOM 1093 O O . THR B 1 23 ? 33.581 41.329 20.240 1.00 36.29 21 THR B O 1
ATOM 1097 N N . VAL B 1 24 ? 32.096 39.638 20.395 1.00 37.17 22 VAL B N 1
ATOM 1098 C CA . VAL B 1 24 ? 32.650 39.162 21.661 1.00 37.80 22 VAL B CA 1
ATOM 1099 C C . VAL B 1 24 ? 34.035 38.546 21.484 1.00 39.53 22 VAL B C 1
ATOM 1100 O O . VAL B 1 24 ? 34.285 37.804 20.532 1.00 39.89 22 VAL B O 1
ATOM 1104 N N . ASP B 1 25 ? 34.937 38.865 22.403 1.00 40.19 23 ASP B N 1
ATOM 1105 C CA . ASP B 1 25 ? 36.287 38.303 22.359 1.00 41.37 23 ASP B CA 1
ATOM 1106 C C . ASP B 1 25 ? 36.151 36.811 22.714 1.00 40.29 23 ASP B C 1
ATOM 1107 O O . ASP B 1 25 ? 35.948 36.456 23.873 1.00 37.50 23 ASP B O 1
ATOM 1112 N N . MET B 1 26 ? 36.273 35.949 21.714 1.00 39.87 24 MET B N 1
ATOM 1113 C CA . MET B 1 26 ? 36.131 34.519 21.916 1.00 41.43 24 MET B CA 1
ATOM 1114 C C . MET B 1 26 ? 37.223 33.849 22.738 1.00 42.71 24 MET B C 1
ATOM 1115 O O . MET B 1 26 ? 37.114 32.665 23.066 1.00 40.83 24 MET B O 1
ATOM 1120 N N . ASP B 1 27 ? 38.273 34.599 23.059 1.00 42.83 25 ASP B N 1
ATOM 1121 C CA . ASP B 1 27 ? 39.366 34.077 23.876 1.00 44.96 25 ASP B CA 1
ATOM 1122 C C . ASP B 1 27 ? 39.035 34.345 25.337 1.00 43.00 25 ASP B C 1
ATOM 1123 O O . ASP B 1 27 ? 39.671 33.803 26.235 1.00 43.45 25 ASP B O 1
ATOM 1128 N N . ARG B 1 28 ? 38.042 35.195 25.568 1.00 40.93 26 ARG B N 1
ATOM 1129 C CA . ARG B 1 28 ? 37.668 35.538 26.922 1.00 41.56 26 ARG B CA 1
ATOM 1130 C C . ARG B 1 28 ? 36.278 35.105 27.351 1.00 37.92 26 ARG B C 1
ATOM 1131 O O . ARG B 1 28 ? 36.103 34.695 28.487 1.00 33.77 26 ARG B O 1
ATOM 1139 N N . TYR B 1 29 ? 35.285 35.206 26.466 1.00 34.91 27 TYR B N 1
ATOM 1140 C CA . TYR B 1 29 ? 33.914 34.839 26.846 1.00 33.68 27 TYR B CA 1
ATOM 1141 C C . TYR B 1 29 ? 33.208 33.935 25.845 1.00 31.89 27 TYR B C 1
ATOM 1142 O O . TYR B 1 29 ? 32.048 34.170 25.492 1.00 29.02 27 TYR B O 1
ATOM 1151 N N . PRO B 1 30 ? 33.888 32.869 25.400 1.00 31.11 28 PRO B N 1
ATOM 1152 C CA . PRO B 1 30 ? 33.265 31.966 24.432 1.00 30.91 28 PRO B CA 1
ATOM 1153 C C . PRO B 1 30 ? 32.008 31.260 24.939 1.00 30.61 28 PRO B C 1
ATOM 1154 O O . PRO B 1 30 ? 31.122 30.963 24.152 1.00 31.80 28 PRO B O 1
ATOM 1158 N N . PHE B 1 31 ? 31.911 31.002 26.242 1.00 29.34 29 PHE B N 1
ATOM 1159 C CA . PHE B 1 31 ? 30.732 30.320 26.761 1.00 27.51 29 PHE B CA 1
ATOM 1160 C C . PHE B 1 31 ? 29.490 31.204 26.711 1.00 28.86 29 PHE B C 1
ATOM 1161 O O . PHE B 1 31 ? 28.404 30.751 26.304 1.00 27.68 29 PHE B O 1
ATOM 1169 N N . TYR B 1 32 ? 29.624 32.460 27.129 1.00 27.49 30 TYR B N 1
ATOM 1170 C CA . TYR B 1 32 ? 28.489 33.369 27.058 1.00 28.58 30 TYR B CA 1
ATOM 1171 C C . TYR B 1 32 ? 28.107 33.580 25.595 1.00 28.29 30 TYR B C 1
ATOM 1172 O O . TYR B 1 32 ? 26.927 33.690 25.265 1.00 28.77 30 TYR B O 1
ATOM 1181 N N . ALA B 1 33 ? 29.103 33.630 24.718 1.00 27.35 31 ALA B N 1
ATOM 1182 C CA . ALA B 1 33 ? 28.835 33.810 23.302 1.00 28.36 31 ALA B CA 1
ATOM 1183 C C . ALA B 1 33 ? 28.049 32.597 22.808 1.00 29.69 31 ALA B C 1
ATOM 1184 O O . ALA B 1 33 ? 27.123 32.727 22.010 1.00 28.07 31 ALA B O 1
ATOM 1186 N N . LEU B 1 34 ? 28.431 31.419 23.296 1.00 27.53 32 LEU B N 1
ATOM 1187 C CA . LEU B 1 34 ? 27.776 30.179 22.918 1.00 27.38 32 LEU B CA 1
ATOM 1188 C C . LEU B 1 34 ? 26.292 30.167 23.320 1.00 28.09 32 LEU B C 1
ATOM 1189 O O . LEU B 1 34 ? 25.428 29.803 22.515 1.00 28.60 32 LEU B O 1
ATOM 1194 N N . LEU B 1 35 ? 25.987 30.575 24.553 1.00 28.33 33 LEU B N 1
ATOM 1195 C CA . LEU B 1 35 ? 24.604 30.600 25.025 1.00 28.91 33 LEU B CA 1
ATOM 1196 C C . LEU B 1 35 ? 23.736 31.463 24.121 1.00 31.97 33 LEU B C 1
ATOM 1197 O O . LEU B 1 35 ? 22.625 31.090 23.756 1.00 31.90 33 LEU B O 1
ATOM 1202 N N . ILE B 1 36 ? 24.243 32.639 23.786 1.00 32.58 34 ILE B N 1
ATOM 1203 C CA . ILE B 1 36 ? 23.494 33.559 22.947 1.00 34.65 34 ILE B CA 1
ATOM 1204 C C . ILE B 1 36 ? 23.344 33.014 21.527 1.00 34.62 34 ILE B C 1
ATOM 1205 O O . ILE B 1 36 ? 22.248 32.985 20.983 1.00 32.81 34 ILE B O 1
ATOM 1210 N N . ASP B 1 37 ? 24.457 32.580 20.949 1.00 34.70 35 ASP B N 1
ATOM 1211 C CA . ASP B 1 37 ? 24.469 32.036 19.599 1.00 38.79 35 ASP B CA 1
ATOM 1212 C C . ASP B 1 37 ? 23.525 30.846 19.404 1.00 38.41 35 ASP B C 1
ATOM 1213 O O . ASP B 1 37 ? 22.863 30.735 18.373 1.00 37.21 35 ASP B O 1
ATOM 1218 N N . LYS B 1 38 ? 23.456 29.959 20.391 1.00 35.93 36 LYS B N 1
ATOM 1219 C CA . LYS B 1 38 ? 22.591 28.798 20.282 1.00 35.23 36 LYS B CA 1
ATOM 1220 C C . LYS B 1 38 ? 21.159 29.077 20.714 1.00 35.73 36 LYS B C 1
ATOM 1221 O O . LYS B 1 38 ? 20.318 28.182 20.688 1.00 34.65 36 LYS B O 1
ATOM 1227 N N . GLY B 1 39 ? 20.891 30.313 21.133 1.00 33.39 37 GLY B N 1
ATOM 1228 C CA . GLY B 1 39 ? 19.539 30.679 21.512 1.00 32.00 37 GLY B CA 1
ATOM 1229 C C . GLY B 1 39 ? 18.988 30.119 22.804 1.00 32.15 37 GLY B C 1
ATOM 1230 O O . GLY B 1 39 ? 17.776 29.946 22.931 1.00 30.89 37 GLY B O 1
ATOM 1231 N N . LEU B 1 40 ? 19.844 29.832 23.779 1.00 30.90 38 LEU B N 1
ATOM 1232 C CA . LEU B 1 40 ? 19.317 29.314 25.030 1.00 29.76 38 LEU B CA 1
ATOM 1233 C C . LEU B 1 40 ? 18.651 30.409 25.842 1.00 31.09 38 LEU B C 1
ATOM 1234 O O . LEU B 1 40 ? 19.081 31.567 25.820 1.00 31.58 38 LEU B O 1
ATOM 1239 N N . SER B 1 41 ? 17.592 30.038 26.555 1.00 29.96 39 SER B N 1
ATOM 1240 C CA . SER B 1 41 ? 16.888 30.974 27.406 1.00 32.23 39 SER B CA 1
ATOM 1241 C C . SER B 1 41 ? 17.679 31.060 28.708 1.00 32.63 39 SER B C 1
ATOM 1242 O O . SER B 1 41 ? 18.633 30.308 28.925 1.00 30.29 39 SER B O 1
ATOM 1245 N N . LYS B 1 42 ? 17.271 31.980 29.569 1.00 33.86 40 LYS B N 1
ATOM 1246 C CA . LYS B 1 42 ? 17.910 32.165 30.865 1.00 35.07 40 LYS B CA 1
ATOM 1247 C C . LYS B 1 42 ? 17.821 30.875 31.669 1.00 32.92 40 LYS B C 1
ATOM 1248 O O . LYS B 1 42 ? 18.786 30.463 32.295 1.00 32.38 40 LYS B O 1
ATOM 1254 N N . GLU B 1 43 ? 16.648 30.248 31.665 1.00 32.61 41 GLU B N 1
ATOM 1255 C CA . GLU B 1 43 ? 16.460 29.006 32.403 1.00 32.18 41 GLU B CA 1
ATOM 1256 C C . GLU B 1 43 ? 17.391 27.919 31.862 1.00 30.81 41 GLU B C 1
ATOM 1257 O O . GLU B 1 43 ? 17.956 27.136 32.624 1.00 30.76 41 GLU B O 1
ATOM 1263 N N . GLU B 1 44 ? 17.542 27.859 30.546 1.00 29.01 42 GLU B N 1
ATOM 1264 C CA . GLU B 1 44 ? 18.422 26.857 29.955 1.00 29.06 42 GLU B CA 1
ATOM 1265 C C . GLU B 1 44 ? 19.875 27.145 30.329 1.00 28.72 42 GLU B C 1
ATOM 1266 O O . GLU B 1 44 ? 20.619 26.231 30.691 1.00 26.41 42 GLU B O 1
ATOM 1272 N N . GLY B 1 45 ? 20.264 28.415 30.242 1.00 28.49 43 GLY B N 1
ATOM 1273 C CA . GLY B 1 45 ? 21.623 28.798 30.590 1.00 27.81 43 GLY B CA 1
ATOM 1274 C C . GLY B 1 45 ? 21.910 28.425 32.032 1.00 29.04 43 GLY B C 1
ATOM 1275 O O . GLY B 1 45 ? 22.953 27.837 32.340 1.00 28.92 43 GLY B O 1
ATOM 1276 N N . GLU B 1 46 ? 20.976 28.753 32.924 1.00 28.89 44 GLU B N 1
ATOM 1277 C CA . GLU B 1 46 ? 21.159 28.447 34.329 1.00 29.42 44 GLU B CA 1
ATOM 1278 C C . GLU B 1 46 ? 21.229 26.952 34.590 1.00 28.87 44 GLU B C 1
ATOM 1279 O O . GLU B 1 46 ? 21.999 26.509 35.439 1.00 29.36 44 GLU B O 1
ATOM 1285 N N . ALA B 1 47 ? 20.432 26.170 33.858 1.00 27.41 45 ALA B N 1
ATOM 1286 C CA . ALA B 1 47 ? 20.433 24.718 34.032 1.00 25.55 45 ALA B CA 1
ATOM 1287 C C . ALA B 1 47 ? 21.797 24.134 33.670 1.00 23.90 45 ALA B C 1
ATOM 1288 O O . ALA B 1 47 ? 22.231 23.156 34.275 1.00 26.90 45 ALA B O 1
ATOM 1290 N N . VAL B 1 48 ? 22.462 24.709 32.668 1.00 24.23 46 VAL B N 1
ATOM 1291 C CA . VAL B 1 48 ? 23.795 24.230 32.291 1.00 26.15 46 VAL B CA 1
ATOM 1292 C C . VAL B 1 48 ? 24.772 24.442 33.470 1.00 27.18 46 VAL B C 1
ATOM 1293 O O . VAL B 1 48 ? 25.539 23.551 33.827 1.00 27.86 46 VAL B O 1
ATOM 1297 N N . MET B 1 49 ? 24.744 25.637 34.055 1.00 27.46 47 MET B N 1
ATOM 1298 C CA . MET B 1 49 ? 25.625 25.963 35.171 1.00 28.26 47 MET B CA 1
ATOM 1299 C C . MET B 1 49 ? 25.353 25.036 36.340 1.00 26.26 47 MET B C 1
ATOM 1300 O O . MET B 1 49 ? 26.279 24.591 37.010 1.00 27.08 47 MET B O 1
ATOM 1305 N N . ARG B 1 50 ? 24.078 24.734 36.581 1.00 24.03 48 ARG B N 1
ATOM 1306 C CA . ARG B 1 50 ? 23.723 23.855 37.683 1.00 25.09 48 ARG B CA 1
ATOM 1307 C C . ARG B 1 50 ? 24.319 22.459 37.481 1.00 25.30 48 ARG B C 1
ATOM 1308 O O . ARG B 1 50 ? 24.763 21.834 38.437 1.00 25.05 48 ARG B O 1
ATOM 1316 N N . ILE B 1 51 ? 24.340 21.960 36.244 1.00 26.10 49 ILE B N 1
ATOM 1317 C CA . ILE B 1 51 ? 24.928 20.633 36.001 1.00 24.45 49 ILE B CA 1
ATOM 1318 C C . ILE B 1 51 ? 26.427 20.719 36.328 1.00 24.90 49 ILE B C 1
ATOM 1319 O O . ILE B 1 51 ? 26.989 19.824 36.977 1.00 23.36 49 ILE B O 1
ATOM 1324 N N . CYS B 1 52 ? 27.067 21.801 35.878 1.00 26.59 50 CYS B N 1
ATOM 1325 C CA . CYS B 1 52 ? 28.497 21.991 36.155 1.00 28.08 50 CYS B CA 1
ATOM 1326 C C . CYS B 1 52 ? 28.749 22.115 37.651 1.00 25.12 50 CYS B C 1
ATOM 1327 O O . CYS B 1 52 ? 29.730 21.574 38.162 1.00 25.58 50 CYS B O 1
ATOM 1330 N N . ASP B 1 53 ? 27.871 22.834 38.356 1.00 28.20 51 ASP B N 1
ATOM 1331 C CA . ASP B 1 53 ? 28.026 22.980 39.813 1.00 27.32 51 ASP B CA 1
ATOM 1332 C C . ASP B 1 53 ? 28.041 21.604 40.449 1.00 26.20 51 ASP B C 1
ATOM 1333 O O . ASP B 1 53 ? 28.964 21.252 41.185 1.00 26.19 51 ASP B O 1
ATOM 1338 N N . GLU B 1 54 ? 26.984 20.830 40.189 1.00 24.82 52 GLU B N 1
ATOM 1339 C CA . GLU B 1 54 ? 26.869 19.513 40.812 1.00 25.83 52 GLU B CA 1
ATOM 1340 C C . GLU B 1 54 ? 27.957 18.517 40.475 1.00 24.79 52 GLU B C 1
ATOM 1341 O O . GLU B 1 54 ? 28.415 17.777 41.356 1.00 26.33 52 GLU B O 1
ATOM 1347 N N . LEU B 1 55 ? 28.387 18.483 39.218 1.00 24.75 53 LEU B N 1
ATOM 1348 C CA . LEU B 1 55 ? 29.449 17.557 38.850 1.00 24.36 53 LEU B CA 1
ATOM 1349 C C . LEU B 1 55 ? 30.791 18.059 39.432 1.00 24.55 53 LEU B C 1
ATOM 1350 O O . LEU B 1 55 ? 31.665 17.255 39.741 1.00 23.30 53 LEU B O 1
ATOM 1355 N N . SER B 1 56 ? 30.951 19.376 39.574 1.00 25.44 54 SER B 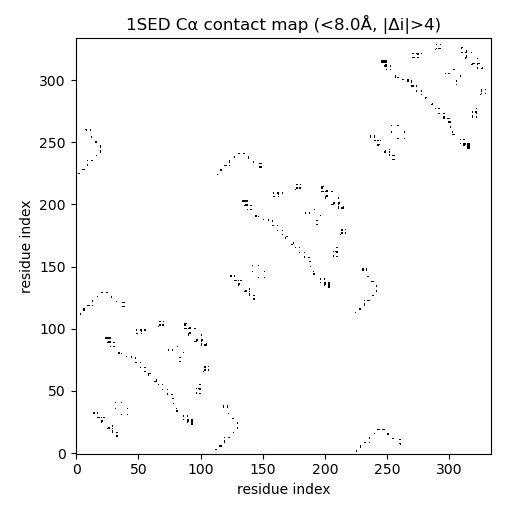N 1
ATOM 1356 C CA . SER B 1 56 ? 32.188 19.927 40.163 1.00 27.92 54 SER B CA 1
ATOM 1357 C C . SER B 1 56 ? 32.240 19.500 41.615 1.00 27.24 54 SER B C 1
ATOM 1358 O O . SER B 1 56 ? 33.285 19.106 42.128 1.00 28.85 54 SER B O 1
ATOM 1361 N N . GLU B 1 57 ? 31.097 19.621 42.282 1.00 27.96 55 GLU B N 1
ATOM 1362 C CA . GLU B 1 57 ? 30.994 19.229 43.676 1.00 27.77 55 GLU B CA 1
ATOM 1363 C C . GLU B 1 57 ? 31.189 17.721 43.795 1.00 29.76 55 GLU B C 1
ATOM 1364 O O . GLU B 1 57 ? 31.847 17.248 44.722 1.00 28.94 55 GLU B O 1
ATOM 1370 N N . GLU B 1 58 ? 30.624 16.951 42.861 1.00 29.11 56 GLU B N 1
ATOM 1371 C CA . GLU B 1 58 ? 30.798 15.504 42.928 1.00 28.55 56 GLU B CA 1
ATOM 1372 C C . GLU B 1 58 ? 32.280 15.185 42.714 1.00 26.51 56 GLU B C 1
ATOM 1373 O O . GLU B 1 58 ? 32.849 14.319 43.378 1.00 27.68 56 GLU B O 1
ATOM 1379 N N . LEU B 1 59 ? 32.917 15.886 41.791 1.00 25.15 57 LEU B N 1
ATOM 1380 C CA . LEU B 1 59 ? 34.332 15.639 41.558 1.00 25.92 57 LEU B CA 1
ATOM 1381 C C . LEU B 1 59 ? 35.150 15.931 42.843 1.00 28.06 57 LEU B C 1
ATOM 1382 O O . LEU B 1 59 ? 35.974 15.121 43.257 1.00 25.42 57 LEU B O 1
ATOM 1387 N N . ALA B 1 60 ? 34.919 17.086 43.469 1.00 28.30 58 ALA B N 1
ATOM 1388 C CA . ALA B 1 60 ? 35.679 17.428 44.689 1.00 30.07 58 ALA B CA 1
ATOM 1389 C C . ALA B 1 60 ? 35.450 16.368 45.763 1.00 30.53 58 ALA B C 1
ATOM 1390 O O . ALA B 1 60 ? 36.384 15.953 46.447 1.00 32.83 58 ALA B O 1
ATOM 1392 N N . THR B 1 61 ? 34.209 15.912 45.884 1.00 29.99 59 THR B N 1
ATOM 1393 C CA . THR B 1 61 ? 33.853 14.883 46.846 1.00 33.19 59 THR B CA 1
ATOM 1394 C C . THR B 1 61 ? 34.586 13.562 46.570 1.00 34.78 59 THR B C 1
ATOM 1395 O O . THR B 1 61 ? 35.148 12.954 47.494 1.00 32.40 59 THR B O 1
ATOM 1399 N N . GLN B 1 62 ? 34.574 13.106 45.312 1.00 32.06 60 GLN B N 1
ATOM 1400 C CA . GLN B 1 62 ? 35.253 11.857 44.994 1.00 30.44 60 GLN B CA 1
ATOM 1401 C C . GLN B 1 62 ? 36.767 12.004 45.198 1.00 28.68 60 GLN B C 1
ATOM 1402 O O . GLN B 1 62 ? 37.416 11.086 45.694 1.00 27.97 60 GLN B O 1
ATOM 1408 N N . LYS B 1 63 ? 37.335 13.142 44.820 1.00 29.12 61 LYS B N 1
ATOM 1409 C CA . LYS B 1 63 ? 38.769 13.332 45.038 1.00 32.50 61 LYS B CA 1
ATOM 1410 C C . LYS B 1 63 ? 39.086 13.155 46.525 1.00 34.02 61 LYS B C 1
ATOM 1411 O O . LYS B 1 63 ? 40.048 12.473 46.880 1.00 36.05 61 LYS B O 1
ATOM 1417 N N . ALA B 1 64 ? 38.270 13.768 47.385 1.00 34.41 62 ALA B N 1
ATOM 1418 C CA . ALA B 1 64 ? 38.453 13.689 48.839 1.00 35.14 62 ALA B CA 1
ATOM 1419 C C . ALA B 1 64 ? 38.363 12.250 49.330 1.00 35.37 62 ALA B C 1
ATOM 1420 O O . ALA B 1 64 ? 39.034 11.873 50.287 1.00 36.70 62 ALA B O 1
ATOM 1422 N N . GLN B 1 65 ? 37.527 11.442 48.687 1.00 33.94 63 GLN B N 1
ATOM 1423 C CA . GLN B 1 65 ? 37.391 10.056 49.086 1.00 34.19 63 GLN B CA 1
ATOM 1424 C C . GLN B 1 65 ? 38.501 9.160 48.530 1.00 33.47 63 GLN B C 1
ATOM 1425 O O . GLN B 1 65 ? 38.540 7.962 48.819 1.00 35.73 63 GLN B O 1
ATOM 1431 N N . GLY B 1 66 ? 39.407 9.726 47.742 1.00 32.46 64 GLY B N 1
ATOM 1432 C CA . GLY B 1 66 ? 40.499 8.925 47.207 1.00 30.80 64 GLY B CA 1
ATOM 1433 C C . GLY B 1 66 ? 40.340 8.377 45.788 1.00 32.52 64 GLY B C 1
ATOM 1434 O O . GLY B 1 66 ? 41.132 7.528 45.353 1.00 29.98 64 GLY B O 1
ATOM 1435 N N . PHE B 1 67 ? 39.316 8.830 45.068 1.00 31.17 65 PHE B N 1
ATOM 1436 C CA . PHE B 1 67 ? 39.121 8.390 43.683 1.00 32.11 65 PHE B CA 1
ATOM 1437 C C . PHE B 1 67 ? 40.136 9.142 42.843 1.00 28.05 65 PHE B C 1
ATOM 1438 O O . PHE B 1 67 ? 40.435 10.304 43.132 1.00 25.46 65 PHE B O 1
ATOM 1446 N N . VAL B 1 68 ? 40.654 8.499 41.804 1.00 26.75 66 VAL B N 1
ATOM 1447 C CA . VAL B 1 68 ? 41.607 9.175 40.920 1.00 27.77 66 VAL B CA 1
ATOM 1448 C C . VAL B 1 68 ? 41.184 9.177 39.438 1.00 26.98 66 VAL B C 1
ATOM 1449 O O . VAL B 1 68 ? 41.876 9.752 38.600 1.00 25.90 66 VAL B O 1
ATOM 1453 N N . THR B 1 69 ? 40.070 8.520 39.129 1.00 25.98 67 THR B N 1
ATOM 1454 C CA . THR B 1 69 ? 39.539 8.484 37.767 1.00 27.92 67 THR B CA 1
ATOM 1455 C C . THR B 1 69 ? 38.085 8.891 37.901 1.00 28.06 67 THR B C 1
ATOM 1456 O O . THR B 1 69 ? 37.409 8.488 38.850 1.00 29.79 67 THR B O 1
ATOM 1460 N N . PHE B 1 70 ? 37.611 9.700 36.964 1.00 25.80 68 PHE B N 1
ATOM 1461 C CA . PHE B 1 70 ? 36.257 10.218 37.042 1.00 26.42 68 PHE B CA 1
ATOM 1462 C C . PHE B 1 70 ? 35.557 10.183 35.665 1.00 26.75 68 PHE B C 1
ATOM 1463 O O . PHE B 1 70 ? 34.737 11.052 35.369 1.00 24.94 68 PHE B O 1
ATOM 1471 N N . ASP B 1 71 ? 35.887 9.187 34.836 1.00 26.93 69 ASP B N 1
ATOM 1472 C CA . ASP B 1 71 ? 35.316 9.081 33.483 1.00 26.65 69 ASP B CA 1
ATOM 1473 C C . ASP B 1 71 ? 33.796 9.176 33.443 1.00 25.23 69 ASP B C 1
ATOM 1474 O O . ASP B 1 71 ? 33.227 9.812 32.565 1.00 23.41 69 ASP B O 1
ATOM 1479 N N . LYS B 1 72 ? 33.149 8.556 34.414 1.00 26.63 70 LYS B N 1
ATOM 1480 C CA . LYS B 1 72 ? 31.701 8.563 34.504 1.00 28.88 70 LYS B CA 1
ATOM 1481 C C . LYS B 1 72 ? 31.100 9.976 34.574 1.00 30.11 70 LYS B C 1
ATOM 1482 O O . LYS B 1 72 ? 29.977 10.195 34.113 1.00 29.34 70 LYS B O 1
ATOM 1488 N N . LEU B 1 73 ? 31.832 10.934 35.144 1.00 26.35 71 LEU B N 1
ATOM 1489 C CA . LEU B 1 73 ? 31.308 12.307 35.248 1.00 25.43 71 LEU B CA 1
ATOM 1490 C C . LEU B 1 73 ? 31.067 12.940 33.871 1.00 24.55 71 LEU B C 1
ATOM 1491 O O . LEU B 1 73 ? 30.100 13.680 33.675 1.00 25.13 71 LEU B O 1
ATOM 1496 N N . LEU B 1 74 ? 31.960 12.679 32.921 1.00 24.37 72 LEU B N 1
ATOM 1497 C CA . LEU B 1 74 ? 31.786 13.225 31.578 1.00 25.80 72 LEU B CA 1
ATOM 1498 C C . LEU B 1 74 ? 30.545 12.594 30.948 1.00 25.36 72 LEU B C 1
ATOM 1499 O O . LEU B 1 74 ? 29.769 13.282 30.302 1.00 25.20 72 LEU B O 1
ATOM 1504 N N . ALA B 1 75 ? 30.353 11.292 31.148 1.00 26.46 73 ALA B N 1
ATOM 1505 C CA . ALA B 1 75 ? 29.176 10.615 30.591 1.00 28.46 73 ALA B CA 1
ATOM 1506 C C . ALA B 1 75 ? 27.908 11.238 31.168 1.00 27.83 73 ALA B C 1
ATOM 1507 O O . ALA B 1 75 ? 26.944 11.464 30.447 1.00 28.37 73 ALA B O 1
ATOM 1509 N N . LEU B 1 76 ? 27.904 11.526 32.468 1.00 27.50 74 LEU B N 1
ATOM 1510 C CA . LEU B 1 76 ? 26.730 12.157 33.090 1.00 26.57 74 LEU B CA 1
ATOM 1511 C C . LEU B 1 76 ? 26.486 13.532 32.492 1.00 25.08 74 LEU B C 1
ATOM 1512 O O . LEU B 1 76 ? 25.346 13.922 32.226 1.00 25.84 74 LEU B O 1
ATOM 1517 N N . PHE B 1 77 ? 27.568 14.265 32.258 1.00 25.52 75 PHE B N 1
ATOM 1518 C CA . PHE B 1 77 ? 27.487 15.610 31.692 1.00 25.99 75 PHE B CA 1
ATOM 1519 C C . PHE B 1 77 ? 26.895 15.556 30.277 1.00 28.59 75 PHE B C 1
ATOM 1520 O O . PHE B 1 77 ? 26.009 16.335 29.948 1.00 26.86 75 PHE B O 1
ATOM 1528 N N . ALA B 1 78 ? 27.425 14.664 29.438 1.00 27.93 76 ALA B N 1
ATOM 1529 C CA . ALA B 1 78 ? 26.937 14.529 28.061 1.00 29.52 76 ALA B CA 1
ATOM 1530 C C . ALA B 1 78 ? 25.469 14.092 28.060 1.00 29.12 76 ALA B C 1
ATOM 1531 O O . ALA B 1 78 ? 24.689 14.495 27.211 1.00 28.05 76 ALA B O 1
ATOM 1533 N N . GLY B 1 79 ? 25.098 13.280 29.037 1.00 28.83 77 GLY B N 1
ATOM 1534 C CA . GLY B 1 79 ? 23.733 12.808 29.101 1.00 30.60 77 GLY B CA 1
ATOM 1535 C C . GLY B 1 79 ? 22.697 13.843 29.501 1.00 34.79 77 GLY B C 1
ATOM 1536 O O . GLY B 1 79 ? 21.543 13.727 29.097 1.00 32.68 77 GLY B O 1
ATOM 1537 N N . GLN B 1 80 ? 23.079 14.863 30.268 1.00 32.69 78 GLN B N 1
ATOM 1538 C CA . GLN B 1 80 ? 22.088 15.845 30.704 1.00 32.31 78 GLN B CA 1
ATOM 1539 C C . GLN B 1 80 ? 22.208 17.189 30.008 1.00 30.61 78 GLN B C 1
ATOM 1540 O O . GLN B 1 80 ? 21.268 17.965 30.011 1.00 31.82 78 GLN B O 1
ATOM 1546 N N . LEU B 1 81 ? 23.354 17.459 29.391 1.00 30.94 79 LEU B N 1
ATOM 1547 C CA . LEU B 1 81 ? 23.568 18.741 28.726 1.00 31.75 79 LEU B CA 1
ATOM 1548 C C . LEU B 1 81 ? 22.547 19.052 27.628 1.00 34.23 79 LEU B C 1
ATOM 1549 O O . LEU B 1 81 ? 22.250 18.203 26.786 1.00 35.01 79 LEU B O 1
ATOM 1554 N N . ASN B 1 82 ? 22.025 20.279 27.651 1.00 34.27 80 ASN B N 1
ATOM 1555 C CA . ASN B 1 82 ? 21.043 20.764 26.682 1.00 34.65 80 ASN B CA 1
ATOM 1556 C C . ASN B 1 82 ? 21.393 20.321 25.259 1.00 35.61 80 ASN B C 1
ATOM 1557 O O . ASN B 1 82 ? 22.475 20.624 24.763 1.00 30.12 80 ASN B O 1
ATOM 1562 N N . GLU B 1 83 ? 20.460 19.628 24.603 1.00 37.07 81 GLU B N 1
ATOM 1563 C CA . GLU B 1 83 ? 20.683 19.113 23.247 1.00 39.06 81 GLU B CA 1
ATOM 1564 C C . GLU B 1 83 ? 21.071 20.160 22.218 1.00 36.96 81 GLU B C 1
ATOM 1565 O O . GLU B 1 83 ? 21.654 19.829 21.192 1.00 37.03 81 GLU B O 1
ATOM 1571 N N . LYS B 1 84 ? 20.761 21.425 22.478 1.00 35.84 82 LYS B N 1
ATOM 1572 C CA . LYS B 1 84 ? 21.140 22.471 21.540 1.00 35.79 82 LYS B CA 1
ATOM 1573 C C . LYS B 1 84 ? 22.654 22.700 21.561 1.00 35.42 82 LYS B C 1
ATOM 1574 O O . LYS B 1 84 ? 23.200 23.387 20.688 1.00 32.97 82 LYS B O 1
ATOM 1580 N N . LEU B 1 85 ? 23.340 22.139 22.558 1.00 32.14 83 LEU B N 1
ATOM 1581 C CA . LEU B 1 85 ? 24.789 22.351 22.653 1.00 32.55 83 LEU B CA 1
ATOM 1582 C C . LEU B 1 85 ? 25.601 21.110 22.349 1.00 30.57 83 LEU B C 1
ATOM 1583 O O . LEU B 1 85 ? 25.170 20.008 22.629 1.00 33.72 83 LEU B O 1
ATOM 1588 N N . ASP B 1 86 ? 26.789 21.307 21.787 1.00 31.65 84 ASP B N 1
ATOM 1589 C CA . ASP B 1 86 ? 27.711 20.216 21.510 1.00 31.21 84 ASP B CA 1
ATOM 1590 C C . ASP B 1 86 ? 28.591 20.072 22.768 1.00 32.15 84 ASP B C 1
ATOM 1591 O O . ASP B 1 86 ? 29.058 21.080 23.329 1.00 29.19 84 ASP B O 1
ATOM 1596 N N . VAL B 1 87 ? 28.834 18.831 23.189 1.00 31.49 85 VAL B N 1
ATOM 1597 C CA . VAL B 1 87 ? 29.626 18.565 24.388 1.00 32.24 85 VAL B CA 1
ATOM 1598 C C . VAL B 1 87 ? 31.033 19.158 24.331 1.00 32.99 85 VAL B C 1
ATOM 1599 O O . VAL B 1 87 ? 31.403 19.942 25.212 1.00 29.80 85 VAL B O 1
ATOM 1603 N N . HIS B 1 88 ? 31.801 18.808 23.297 1.00 31.16 86 HIS B N 1
ATOM 1604 C CA . HIS B 1 88 ? 33.153 19.333 23.139 1.00 31.47 86 HIS B CA 1
ATOM 1605 C C . HIS B 1 88 ? 33.170 20.842 23.122 1.00 32.33 86 HIS B C 1
ATOM 1606 O O . HIS B 1 88 ? 33.947 21.482 23.835 1.00 30.86 86 HIS B O 1
ATOM 1613 N N . GLU B 1 89 ? 32.320 21.417 22.287 1.00 29.10 87 GLU B N 1
ATOM 1614 C CA . GLU B 1 89 ? 32.279 22.856 22.169 1.00 32.09 87 GLU B CA 1
ATOM 1615 C C . GLU B 1 89 ? 31.982 23.571 23.491 1.00 30.03 87 GLU B C 1
ATOM 1616 O O . GLU B 1 89 ? 32.621 24.562 23.820 1.00 31.50 87 GLU B O 1
ATOM 1622 N N . THR B 1 90 ? 31.014 23.062 24.239 1.00 30.84 88 THR B N 1
ATOM 1623 C CA . THR B 1 90 ? 30.640 23.650 25.518 1.00 28.61 88 THR B CA 1
ATOM 1624 C C . THR B 1 90 ? 31.764 23.562 26.553 1.00 28.11 88 THR B C 1
ATOM 1625 O O . THR B 1 90 ? 32.048 24.529 27.247 1.00 27.39 88 THR B O 1
ATOM 1629 N N . ILE B 1 91 ? 32.403 22.401 26.640 1.00 27.59 89 ILE B N 1
ATOM 1630 C CA . ILE B 1 91 ? 33.486 22.183 27.583 1.00 26.81 89 ILE B CA 1
ATOM 1631 C C . ILE B 1 91 ? 34.655 23.121 27.309 1.00 28.90 89 ILE B C 1
ATOM 1632 O O . ILE B 1 91 ? 35.176 23.769 28.235 1.00 26.73 89 ILE B O 1
ATOM 1637 N N . PHE B 1 92 ? 35.046 23.229 26.043 1.00 28.23 90 PHE B N 1
ATOM 1638 C CA . PHE B 1 92 ? 36.148 24.100 25.684 1.00 31.39 90 PHE B CA 1
ATOM 1639 C C . PHE B 1 92 ? 35.800 25.571 25.919 1.00 31.35 90 PHE B C 1
ATOM 1640 O O . PHE B 1 92 ? 36.667 26.354 26.305 1.00 30.51 90 PHE B O 1
ATOM 1648 N N . ALA B 1 93 ? 34.543 25.942 25.676 1.00 28.25 91 ALA B N 1
ATOM 1649 C CA . ALA B 1 93 ? 34.101 27.317 25.903 1.00 28.23 91 ALA B CA 1
ATOM 1650 C C . ALA B 1 93 ? 34.122 27.609 27.412 1.00 28.72 91 ALA B C 1
ATOM 1651 O O . ALA B 1 93 ? 34.605 28.659 27.835 1.00 29.63 91 ALA B O 1
ATOM 1653 N N . LEU B 1 94 ? 33.584 26.694 28.218 1.00 27.94 92 LEU B N 1
ATOM 1654 C CA . LEU B 1 94 ? 33.584 26.883 29.682 1.00 28.12 92 LEU B CA 1
ATOM 1655 C C . LEU B 1 94 ? 35.040 26.983 30.171 1.00 30.45 92 LEU B C 1
ATOM 1656 O O . LEU B 1 94 ? 35.391 27.883 30.950 1.00 29.87 92 LEU B O 1
ATOM 1661 N N . TYR B 1 95 ? 35.880 26.061 29.708 1.00 31.19 93 TYR B N 1
ATOM 1662 C CA . TYR B 1 95 ? 37.291 26.056 30.081 1.00 33.43 93 TYR B CA 1
ATOM 1663 C C . TYR B 1 95 ? 37.984 27.375 29.727 1.00 33.71 93 TYR B C 1
ATOM 1664 O O . TYR B 1 95 ? 38.614 27.997 30.573 1.00 34.52 93 TYR B O 1
ATOM 1673 N N . GLU B 1 96 ? 37.865 27.796 28.471 1.00 34.82 94 GLU B N 1
ATOM 1674 C CA . GLU B 1 96 ? 38.490 29.035 28.002 1.00 35.88 94 GLU B CA 1
ATOM 1675 C C . GLU B 1 96 ? 38.001 30.302 28.697 1.00 34.77 94 GLU B C 1
ATOM 1676 O O . GLU B 1 96 ? 38.738 31.283 28.804 1.00 35.08 94 GLU B O 1
ATOM 1682 N N . GLN B 1 97 ? 36.757 30.297 29.155 1.00 31.24 95 GLN B N 1
ATOM 1683 C CA . GLN B 1 97 ? 36.223 31.459 29.841 1.00 31.52 95 GLN B CA 1
ATOM 1684 C C . GLN B 1 97 ? 36.635 31.446 31.327 1.00 30.54 95 GLN B C 1
ATOM 1685 O O . GLN B 1 97 ? 36.325 32.375 32.066 1.00 32.18 95 GLN B O 1
ATOM 1691 N N . GLY B 1 98 ? 37.318 30.386 31.757 1.00 30.92 96 GLY B N 1
ATOM 1692 C CA . GLY B 1 98 ? 37.756 30.290 33.147 1.00 28.98 96 GLY B CA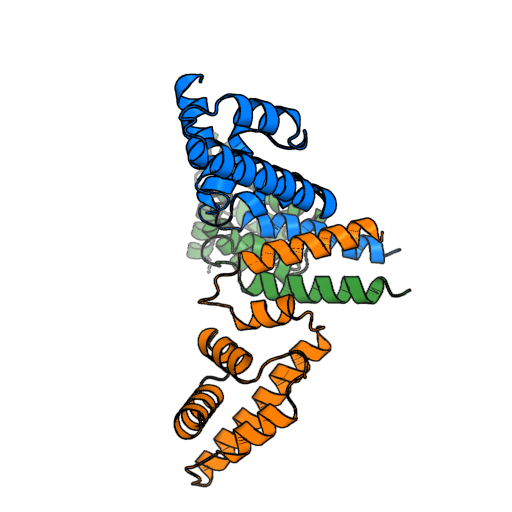 1
ATOM 1693 C C . GLY B 1 98 ? 36.741 29.741 34.132 1.00 30.38 96 GLY B C 1
ATOM 1694 O O . GLY B 1 98 ? 36.890 29.906 35.354 1.00 30.88 96 GLY B O 1
ATOM 1695 N N . LEU B 1 99 ? 35.717 29.062 33.629 1.00 26.08 97 LEU B N 1
ATOM 1696 C CA . LEU B 1 99 ? 34.675 28.527 34.504 1.00 27.30 97 LEU B CA 1
ATOM 1697 C C . LEU B 1 99 ? 34.914 27.061 34.849 1.00 28.54 97 LEU B C 1
ATOM 1698 O O . LEU B 1 99 ? 35.519 26.339 34.061 1.00 29.49 97 LEU B O 1
ATOM 1703 N N . TYR B 1 100 ? 34.482 26.641 36.039 1.00 27.60 98 TYR B N 1
ATOM 1704 C CA . TYR B 1 100 ? 34.611 25.244 36.464 1.00 29.25 98 TYR B CA 1
ATOM 1705 C C . TYR B 1 100 ? 35.918 24.639 36.010 1.00 30.06 98 TYR B C 1
ATOM 1706 O O . TYR B 1 100 ? 35.943 23.559 35.421 1.00 27.73 98 TYR B O 1
ATOM 1715 N N A GLN B 1 101 ? 37.016 25.320 36.299 0.49 30.21 99 GLN B N 1
ATOM 1716 N N B GLN B 1 101 ? 37.015 25.317 36.338 0.51 30.45 99 GLN B N 1
ATOM 1717 C CA A GLN B 1 101 ? 38.309 24.842 35.851 0.50 28.95 99 GLN B CA 1
ATOM 1718 C CA B GLN B 1 101 ? 38.340 24.866 35.936 0.50 29.15 99 GLN B CA 1
ATOM 1719 C C A GLN B 1 101 ? 38.661 23.401 36.240 0.49 29.33 99 GLN B C 1
ATOM 1720 C C B GLN B 1 101 ? 38.649 23.410 36.247 0.51 29.58 99 GLN B C 1
ATOM 1721 O O A GLN B 1 101 ? 39.146 22.642 35.398 0.49 28.42 99 GLN B O 1
ATOM 1722 O O B GLN B 1 101 ? 39.089 22.660 35.371 0.51 28.63 99 GLN B O 1
ATOM 1733 N N . GLU B 1 102 ? 38.419 23.008 37.490 1.00 28.38 100 GLU B N 1
ATOM 1734 C CA . GLU B 1 102 ? 38.729 21.641 37.902 1.00 29.25 100 GLU B CA 1
ATOM 1735 C C . GLU B 1 102 ? 37.942 20.619 37.076 1.00 25.86 100 GLU B C 1
ATOM 1736 O O . GLU B 1 102 ? 38.499 19.673 36.541 1.00 25.56 100 GLU B O 1
ATOM 1742 N N . LEU B 1 103 ? 36.638 20.803 36.979 1.00 25.04 101 LEU B N 1
ATOM 1743 C CA . LEU B 1 103 ? 35.846 19.847 36.216 1.00 25.07 101 LEU B CA 1
ATOM 1744 C C . LEU B 1 103 ? 36.227 19.832 34.734 1.00 24.53 101 LEU B C 1
ATOM 1745 O O . LEU B 1 103 ? 36.359 18.763 34.144 1.00 26.22 101 LEU B O 1
ATOM 1750 N N . MET B 1 104 ? 36.418 21.002 34.129 1.00 25.71 102 MET B N 1
ATOM 1751 C CA . MET B 1 104 ? 36.750 21.036 32.705 1.00 27.14 102 MET B CA 1
ATOM 1752 C C . MET B 1 104 ? 38.067 20.360 32.391 1.00 28.15 102 MET B C 1
ATOM 1753 O O . MET B 1 104 ? 38.187 19.683 31.369 1.00 27.02 102 MET B O 1
ATOM 1758 N N . GLU B 1 105 ? 39.061 20.523 33.262 1.00 27.31 103 GLU B N 1
ATOM 1759 C CA . GLU B 1 105 ? 40.349 19.896 33.011 1.00 28.73 103 GLU B CA 1
ATOM 1760 C C . GLU B 1 105 ? 40.207 18.386 33.068 1.00 27.89 103 GLU B C 1
ATOM 1761 O O . GLU B 1 105 ? 40.884 17.669 32.338 1.00 27.71 103 GLU B O 1
ATOM 1767 N N . VAL B 1 106 ? 39.326 17.898 33.935 1.00 26.69 104 VAL B N 1
ATOM 1768 C CA . VAL B 1 106 ? 39.106 16.462 34.033 1.00 26.73 104 VAL B CA 1
ATOM 1769 C C . VAL B 1 106 ? 38.380 16.007 32.745 1.00 25.58 104 VAL B C 1
ATOM 1770 O O . VAL B 1 106 ? 38.699 14.963 32.178 1.00 26.33 104 VAL B O 1
ATOM 1774 N N . PHE B 1 107 ? 37.431 16.806 32.275 1.00 24.80 105 PHE B N 1
ATOM 1775 C CA . PHE B 1 107 ? 36.709 16.453 31.050 1.00 26.36 105 PHE B CA 1
ATOM 1776 C C . PHE B 1 107 ? 37.661 16.449 29.847 1.00 26.19 105 PHE B C 1
ATOM 1777 O O . PHE B 1 107 ? 37.649 15.521 29.043 1.00 27.69 105 PHE B O 1
ATOM 1785 N N . ILE B 1 108 ? 38.486 17.482 29.736 1.00 25.14 106 ILE B N 1
ATOM 1786 C CA . ILE B 1 108 ? 39.428 17.562 28.633 1.00 28.00 106 ILE B CA 1
ATOM 1787 C C . ILE B 1 108 ? 40.384 16.375 28.647 1.00 29.73 106 ILE B C 1
ATOM 1788 O O . ILE B 1 108 ? 40.721 15.828 27.585 1.00 26.31 106 ILE B O 1
ATOM 1793 N N . ASP B 1 109 ? 40.794 15.951 29.848 1.00 27.58 107 ASP B N 1
ATOM 1794 C CA . ASP B 1 109 ? 41.675 14.795 29.986 1.00 28.40 107 ASP B CA 1
ATOM 1795 C C . ASP B 1 109 ? 40.953 13.543 29.496 1.00 27.41 107 ASP B C 1
ATOM 1796 O O . ASP B 1 109 ? 41.509 12.754 28.730 1.00 28.54 107 ASP B O 1
ATOM 1801 N N . ILE B 1 110 ? 39.717 13.355 29.944 1.00 24.77 108 ILE B N 1
ATOM 1802 C CA . ILE B 1 110 ? 38.966 12.187 29.533 1.00 26.24 108 ILE B CA 1
ATOM 1803 C C . ILE B 1 110 ? 38.817 12.143 27.999 1.00 29.38 108 ILE B C 1
ATOM 1804 O O . ILE B 1 110 ? 39.002 11.096 27.374 1.00 26.82 108 ILE B O 1
ATOM 1809 N N . MET B 1 111 ? 38.492 13.285 27.402 1.00 28.38 109 MET B N 1
ATOM 1810 C CA . MET B 1 111 ? 38.315 13.329 25.963 1.00 33.04 109 MET B CA 1
ATOM 1811 C C . MET B 1 111 ? 39.605 13.004 25.248 1.00 33.57 109 MET B C 1
ATOM 1812 O O . MET B 1 111 ? 39.583 12.330 24.223 1.00 34.96 109 MET B O 1
ATOM 1817 N N . LYS B 1 112 ? 40.734 13.444 25.791 1.00 33.37 110 LYS B N 1
ATOM 1818 C CA . LYS B 1 112 ? 42.007 13.128 25.164 1.00 35.76 110 LYS B CA 1
ATOM 1819 C C . LYS B 1 112 ? 42.246 11.634 25.153 1.00 35.14 110 LYS B C 1
ATOM 1820 O O . LYS B 1 112 ? 42.876 11.116 24.240 1.00 33.58 110 LYS B O 1
ATOM 1826 N N . HIS B 1 113 ? 41.776 10.937 26.181 1.00 35.00 111 HIS B N 1
ATOM 1827 C CA . HIS B 1 113 ? 41.988 9.492 26.249 1.00 36.59 111 HIS B CA 1
ATOM 1828 C C . HIS B 1 113 ? 41.090 8.711 25.299 1.00 38.69 111 HIS B C 1
ATOM 1829 O O . HIS B 1 113 ? 41.475 7.660 24.792 1.00 38.95 111 HIS B O 1
ATOM 1836 N N . PHE B 1 114 ? 39.895 9.229 25.059 1.00 39.65 112 PHE B N 1
ATOM 1837 C CA . PHE B 1 114 ? 38.944 8.512 24.233 1.00 42.51 112 PHE B CA 1
ATOM 1838 C C . PHE B 1 114 ? 38.695 9.032 22.830 1.00 44.31 112 PHE B C 1
ATOM 1839 O O . PHE B 1 114 ? 38.185 8.291 21.989 1.00 45.66 112 PHE B O 1
ATOM 1847 N N . ASP B 1 115 ? 39.028 10.292 22.573 1.00 45.30 113 ASP B N 1
ATOM 1848 C CA . ASP B 1 115 ? 38.821 10.846 21.244 1.00 47.68 113 ASP B CA 1
ATOM 1849 C C . ASP B 1 115 ? 39.818 10.230 20.266 1.00 52.15 113 ASP B C 1
ATOM 1850 O O . ASP B 1 115 ? 39.335 9.646 19.268 1.00 54.49 113 ASP B O 1
ATOM 1855 N N . ASP C 1 4 ? 1.570 38.841 24.819 1.00 95.57 2 ASP C N 1
ATOM 1856 C CA . ASP C 1 4 ? 1.203 37.394 24.849 1.00 96.40 2 ASP C CA 1
ATOM 1857 C C . ASP C 1 4 ? 2.481 36.566 25.038 1.00 96.14 2 ASP C C 1
ATOM 1858 O O . ASP C 1 4 ? 2.767 36.079 26.137 1.00 95.49 2 ASP C O 1
ATOM 1863 N N . SER C 1 5 ? 3.242 36.418 23.956 1.00 95.96 3 SER C N 1
ATOM 1864 C CA . SER C 1 5 ? 4.501 35.668 23.962 1.00 95.27 3 SER C CA 1
ATOM 1865 C C . SER C 1 5 ? 5.640 36.642 23.671 1.00 94.44 3 SER C C 1
ATOM 1866 O O . SER C 1 5 ? 6.795 36.250 23.484 1.00 94.47 3 SER C O 1
ATOM 1869 N N . MET C 1 6 ? 5.287 37.920 23.618 1.00 93.05 4 MET C N 1
ATOM 1870 C CA . MET C 1 6 ? 6.242 38.984 23.364 1.00 90.36 4 MET C CA 1
ATOM 1871 C C . MET C 1 6 ? 7.084 39.126 24.626 1.00 87.79 4 MET C C 1
ATOM 1872 O O . MET C 1 6 ? 8.236 39.556 24.581 1.00 87.92 4 MET C O 1
ATOM 1877 N N . ASP C 1 7 ? 6.489 38.741 25.750 1.00 84.61 5 ASP C N 1
ATOM 1878 C CA . ASP C 1 7 ? 7.145 38.797 27.049 1.00 81.76 5 ASP C CA 1
ATOM 1879 C C . ASP C 1 7 ? 8.369 37.884 27.068 1.00 78.89 5 ASP C C 1
ATOM 1880 O O . ASP C 1 7 ? 9.431 38.258 27.568 1.00 78.11 5 ASP C O 1
ATOM 1885 N N . HIS C 1 8 ? 8.214 36.684 26.517 1.00 75.56 6 HIS C N 1
ATOM 1886 C CA . HIS C 1 8 ? 9.294 35.709 26.486 1.00 71.72 6 HIS C CA 1
ATOM 1887 C C . HIS C 1 8 ? 10.467 36.139 25.617 1.00 67.78 6 HIS C C 1
ATOM 1888 O O . HIS C 1 8 ? 11.620 35.919 25.986 1.00 65.39 6 HIS C O 1
ATOM 1895 N N . ARG C 1 9 ? 10.182 36.743 24.466 1.00 63.44 7 ARG C N 1
ATOM 1896 C CA . ARG C 1 9 ? 11.254 37.190 23.587 1.00 59.90 7 ARG C CA 1
ATOM 1897 C C . ARG C 1 9 ? 12.034 38.314 24.268 1.00 56.25 7 ARG C C 1
ATOM 1898 O O . ARG C 1 9 ? 13.253 38.389 24.154 1.00 54.23 7 ARG C O 1
ATOM 1906 N N . ILE C 1 10 ? 11.323 39.172 24.990 1.00 53.13 8 ILE C N 1
ATOM 1907 C CA . ILE C 1 10 ? 11.945 40.279 25.704 1.00 51.55 8 ILE C CA 1
ATOM 1908 C C . ILE C 1 10 ? 12.798 39.757 26.863 1.00 49.84 8 ILE C C 1
ATOM 1909 O O . ILE C 1 10 ? 13.908 40.239 27.094 1.00 47.20 8 ILE C O 1
ATOM 1914 N N . GLU C 1 11 ? 12.277 38.762 27.578 1.00 48.74 9 GLU C N 1
ATOM 1915 C CA . GLU C 1 11 ? 12.988 38.157 28.708 1.00 48.36 9 GLU C CA 1
ATOM 1916 C C . GLU C 1 11 ? 14.320 37.582 28.256 1.00 45.16 9 GLU C C 1
ATOM 1917 O O . GLU C 1 11 ? 15.317 37.628 28.979 1.00 43.38 9 GLU C O 1
ATOM 1923 N N . ARG C 1 12 ? 14.303 37.017 27.057 1.00 43.22 10 ARG C N 1
ATOM 1924 C CA . ARG C 1 12 ? 15.477 36.415 26.457 1.00 42.58 10 ARG C CA 1
ATOM 1925 C C . ARG C 1 12 ? 16.511 37.508 26.156 1.00 39.26 10 ARG C C 1
ATOM 1926 O O . ARG C 1 12 ? 17.699 37.332 26.422 1.00 35.61 10 ARG C O 1
ATOM 1934 N N . LEU C 1 13 ? 16.045 38.630 25.599 1.00 36.60 11 LEU C N 1
ATOM 1935 C CA . LEU C 1 13 ? 16.912 39.758 25.271 1.00 35.94 11 LEU C CA 1
ATOM 1936 C C . LEU C 1 13 ? 17.525 40.348 26.536 1.00 35.21 11 LEU C C 1
ATOM 1937 O O . LEU C 1 13 ? 18.672 40.791 26.520 1.00 33.83 11 LEU C O 1
ATOM 1942 N N . GLU C 1 14 ? 16.749 40.355 27.619 1.00 33.51 12 GLU C N 1
ATOM 1943 C CA . GLU C 1 14 ? 17.210 40.870 28.900 1.00 33.44 12 GLU C CA 1
ATOM 1944 C C . GLU C 1 14 ? 18.314 39.956 29.418 1.00 32.68 12 GLU C C 1
ATOM 1945 O O . GLU C 1 14 ? 19.336 40.416 29.928 1.00 32.84 12 GLU C O 1
ATOM 1951 N N . TYR C 1 15 ? 18.126 38.651 29.264 1.00 30.88 13 TYR C N 1
ATOM 1952 C CA . TYR C 1 15 ? 19.149 37.706 29.692 1.00 31.47 13 TYR C CA 1
ATOM 1953 C C . TYR C 1 15 ? 20.431 37.938 28.878 1.00 31.73 13 TYR C C 1
ATOM 1954 O O . TYR C 1 15 ? 21.534 37.997 29.434 1.00 31.53 13 TYR C O 1
ATOM 1963 N N . TYR C 1 16 ? 20.278 38.111 27.565 1.00 30.75 14 TYR C N 1
ATOM 1964 C CA . TYR C 1 16 ? 21.423 38.320 26.688 1.00 29.79 14 TYR C CA 1
ATOM 1965 C C . TYR C 1 16 ? 22.185 39.627 26.974 1.00 30.20 14 TYR C C 1
ATOM 1966 O O . TYR C 1 16 ? 23.402 39.675 26.829 1.00 28.19 14 TYR C O 1
ATOM 1975 N N . ILE C 1 17 ? 21.474 40.684 27.357 1.00 29.27 15 ILE C N 1
ATOM 1976 C CA . ILE C 1 17 ? 22.151 41.931 27.690 1.00 30.92 15 ILE C CA 1
ATOM 1977 C C . ILE C 1 17 ? 22.959 41.662 28.973 1.00 31.35 15 ILE C C 1
ATOM 1978 O O . ILE C 1 17 ? 24.101 42.105 29.106 1.00 33.09 15 ILE C O 1
ATOM 1983 N N . GLN C 1 18 ? 22.379 40.906 29.903 1.00 32.81 16 GLN C N 1
ATOM 1984 C CA . GLN C 1 18 ? 23.078 40.570 31.146 1.00 34.53 16 GLN C CA 1
ATOM 1985 C C . GLN C 1 18 ? 24.359 39.791 30.876 1.00 34.36 16 GLN C C 1
ATOM 1986 O O . GLN C 1 18 ? 25.354 39.947 31.595 1.00 34.41 16 GLN C O 1
ATOM 1992 N N . LEU C 1 19 ? 24.342 38.939 29.853 1.00 31.50 17 LEU C N 1
ATOM 1993 C CA . LEU C 1 19 ? 25.526 38.160 29.527 1.00 31.01 17 LEU C CA 1
ATOM 1994 C C . LEU C 1 19 ? 26.539 39.044 28.822 1.00 29.88 17 LEU C C 1
ATOM 1995 O O . LEU C 1 19 ? 27.743 38.998 29.107 1.00 29.30 17 LEU C O 1
ATOM 2000 N N . LEU C 1 20 ? 26.046 39.855 27.896 1.00 29.69 18 LEU C N 1
ATOM 2001 C CA . LEU C 1 20 ? 26.918 40.730 27.143 1.00 30.46 18 LEU C CA 1
ATOM 2002 C C . LEU C 1 20 ? 27.625 41.800 27.999 1.00 31.16 18 LEU C C 1
ATOM 2003 O O . LEU C 1 20 ? 28.785 42.097 27.749 1.00 28.97 18 LEU C O 1
ATOM 2008 N N . VAL C 1 21 ? 26.938 42.375 28.989 1.00 28.57 19 VAL C N 1
ATOM 2009 C CA . VAL C 1 21 ? 27.585 43.399 29.808 1.00 31.05 19 VAL C CA 1
ATOM 2010 C C . VAL C 1 21 ? 28.762 42.776 30.565 1.00 33.12 19 VAL C C 1
ATOM 2011 O O . VAL C 1 21 ? 29.762 43.442 30.831 1.00 34.68 19 VAL C O 1
ATOM 2015 N N . LYS C 1 22 ? 28.664 41.483 30.873 1.00 34.48 20 LYS C N 1
ATOM 2016 C CA . LYS C 1 22 ? 29.757 40.798 31.559 1.00 36.01 20 LYS C CA 1
ATOM 2017 C C . LYS C 1 22 ? 30.979 40.658 30.645 1.00 37.02 20 LYS C C 1
ATOM 2018 O O . LYS C 1 22 ? 32.088 40.382 31.117 1.00 37.45 20 LYS C O 1
ATOM 2024 N N . THR C 1 23 ? 30.794 40.864 29.342 1.00 34.88 21 THR C N 1
ATOM 2025 C CA . THR C 1 23 ? 31.911 40.738 28.413 1.00 35.13 21 THR C CA 1
ATOM 2026 C C . THR C 1 23 ? 32.573 42.080 28.115 1.00 34.97 21 THR C C 1
ATOM 2027 O O . THR C 1 23 ? 33.517 42.148 27.323 1.00 34.60 21 THR C O 1
ATOM 2031 N N . VAL C 1 24 ? 32.076 43.147 28.731 1.00 34.90 22 VAL C N 1
ATOM 2032 C CA . VAL C 1 24 ? 32.632 44.476 28.485 1.00 34.08 22 VAL C CA 1
ATOM 2033 C C . VAL C 1 24 ? 34.030 44.629 29.090 1.00 34.22 22 VAL C C 1
ATOM 2034 O O . VAL C 1 24 ? 34.302 44.147 30.190 1.00 34.74 22 VAL C O 1
ATOM 2038 N N . ASP C 1 25 ? 34.923 45.267 28.348 1.00 34.66 23 ASP C N 1
ATOM 2039 C CA . ASP C 1 25 ? 36.284 45.509 28.833 1.00 36.61 23 ASP C CA 1
ATOM 2040 C C . ASP C 1 25 ? 36.143 46.528 29.975 1.00 36.75 23 ASP C C 1
ATOM 2041 O O . ASP C 1 25 ? 35.894 47.709 29.731 1.00 34.20 23 ASP C O 1
ATOM 2046 N N . MET C 1 26 ? 36.297 46.075 31.207 1.00 36.56 24 MET C N 1
ATOM 2047 C CA . MET C 1 26 ? 36.150 46.960 32.344 1.00 39.27 24 MET C CA 1
ATOM 2048 C C . MET C 1 26 ? 37.239 48.018 32.522 1.00 42.03 24 MET C C 1
ATOM 2049 O O . MET C 1 26 ? 37.126 48.888 33.392 1.00 39.50 24 MET C O 1
ATOM 2054 N N . ASP C 1 27 ? 38.289 47.953 31.707 1.00 43.23 25 ASP C N 1
ATOM 2055 C CA . ASP C 1 27 ? 39.350 48.955 31.783 1.00 45.96 25 ASP C CA 1
ATOM 2056 C C . ASP C 1 27 ? 39.009 50.079 30.817 1.00 44.60 25 ASP C C 1
ATOM 2057 O O . ASP C 1 27 ? 39.666 51.113 30.810 1.00 44.18 25 ASP C O 1
ATOM 2062 N N . ARG C 1 28 ? 37.984 49.874 29.995 1.00 42.92 26 ARG C N 1
ATOM 2063 C CA . ARG C 1 28 ? 37.623 50.884 29.014 1.00 42.59 26 ARG C CA 1
ATOM 2064 C C . ARG C 1 28 ? 36.228 51.453 29.160 1.00 38.56 26 ARG C C 1
ATOM 2065 O O . ARG C 1 28 ? 36.025 52.630 28.914 1.00 36.54 26 ARG C O 1
ATOM 2073 N N . TYR C 1 29 ? 35.262 50.623 29.540 1.00 35.79 27 TYR C N 1
ATOM 2074 C CA . TYR C 1 29 ? 33.883 51.095 29.652 1.00 33.09 27 TYR C CA 1
ATOM 2075 C C . TYR C 1 29 ? 33.179 50.687 30.933 1.00 29.85 27 TYR C C 1
ATOM 2076 O O . TYR C 1 29 ? 32.014 50.266 30.902 1.00 25.82 27 TYR C O 1
ATOM 2085 N N . PRO C 1 30 ? 33.857 50.838 32.089 1.00 28.21 28 PRO C N 1
ATOM 2086 C CA . PRO C 1 30 ? 33.228 50.458 33.362 1.00 25.61 28 PRO C CA 1
ATOM 2087 C C . PRO C 1 30 ? 31.971 51.244 33.700 1.00 25.42 28 PRO C C 1
ATOM 2088 O O . PRO C 1 30 ? 31.081 50.730 34.372 1.00 27.48 28 PRO C O 1
ATOM 2092 N N . PHE C 1 31 ? 31.875 52.485 33.237 1.00 26.44 29 PHE C N 1
ATOM 2093 C CA . PHE C 1 31 ? 30.691 53.271 33.571 1.00 26.17 29 PHE C CA 1
ATOM 2094 C C . PHE C 1 31 ? 29.452 52.790 32.812 1.00 26.19 29 PHE C C 1
ATOM 2095 O O . PHE C 1 31 ? 28.372 52.666 33.393 1.00 25.35 29 PHE C O 1
ATOM 2103 N N . TYR C 1 32 ? 29.596 52.538 31.516 1.00 26.20 30 TYR C N 1
ATOM 2104 C CA . TYR C 1 32 ? 28.457 52.018 30.753 1.00 28.63 30 TYR C CA 1
ATOM 2105 C C . TYR C 1 32 ? 28.064 50.661 31.329 1.00 26.69 30 TYR C C 1
ATOM 2106 O O . TYR C 1 32 ? 26.876 50.345 31.432 1.00 30.79 30 TYR C O 1
ATOM 2115 N N . ALA C 1 33 ? 29.056 49.867 31.731 1.00 27.14 31 ALA C N 1
ATOM 2116 C CA . ALA C 1 33 ? 28.790 48.554 32.311 1.00 28.19 31 ALA C CA 1
ATOM 2117 C C . ALA C 1 33 ? 27.993 48.703 33.603 1.00 29.56 31 ALA C C 1
ATOM 2118 O O . ALA C 1 33 ? 27.084 47.918 33.885 1.00 26.63 31 ALA C O 1
ATOM 2120 N N . LEU C 1 34 ? 28.360 49.707 34.398 1.00 29.77 32 LEU C N 1
ATOM 2121 C CA . LEU C 1 34 ? 27.688 49.979 35.671 1.00 28.43 32 LEU C CA 1
ATOM 2122 C C . LEU C 1 34 ? 26.213 50.348 35.470 1.00 27.11 32 LEU C C 1
ATOM 2123 O O . LEU C 1 34 ? 25.345 49.862 36.198 1.00 28.82 32 LEU C O 1
ATOM 2128 N N . LEU C 1 35 ? 25.933 51.219 34.502 1.00 26.87 33 LEU C N 1
ATOM 2129 C CA . LEU C 1 35 ? 24.560 51.630 34.221 1.00 28.84 33 LEU C CA 1
ATOM 2130 C C . LEU C 1 35 ? 23.694 50.420 33.913 1.00 31.08 33 LEU C C 1
ATOM 2131 O O . LEU C 1 35 ? 22.573 50.288 34.411 1.00 30.70 33 LEU C O 1
ATOM 2136 N N . ILE C 1 36 ? 24.213 49.541 33.064 1.00 31.21 34 ILE C N 1
ATOM 2137 C CA . ILE C 1 36 ? 23.468 48.351 32.676 1.00 31.81 34 ILE C CA 1
ATOM 2138 C C . ILE C 1 36 ? 23.338 47.396 33.850 1.00 32.44 34 ILE C C 1
ATOM 2139 O O . ILE C 1 36 ? 22.245 46.914 34.149 1.00 31.21 34 ILE C O 1
ATOM 2144 N N . ASP C 1 37 ? 24.454 47.149 34.529 1.00 32.81 35 ASP C N 1
ATOM 2145 C CA . ASP C 1 37 ? 24.470 46.229 35.654 1.00 35.15 35 ASP C CA 1
ATOM 2146 C C . ASP C 1 37 ? 23.541 46.634 36.797 1.00 36.23 35 ASP C C 1
ATOM 2147 O O . ASP C 1 37 ? 22.956 45.781 37.463 1.00 35.18 35 ASP C O 1
ATOM 2152 N N . LYS C 1 38 ? 23.401 47.935 37.031 1.00 35.62 36 LYS C N 1
ATOM 2153 C CA . LYS C 1 38 ? 22.541 48.407 38.106 1.00 34.48 36 LYS C CA 1
ATOM 2154 C C . LYS C 1 38 ? 21.108 48.610 37.632 1.00 35.80 36 LYS C C 1
ATOM 2155 O O . LYS C 1 38 ? 20.248 48.997 38.418 1.00 34.61 36 LYS C O 1
ATOM 2161 N N . GLY C 1 39 ? 20.864 48.358 36.342 1.00 36.15 37 GLY C N 1
ATOM 2162 C CA . GLY C 1 39 ? 19.521 48.483 35.789 1.00 33.91 37 GLY C CA 1
ATOM 2163 C C . GLY C 1 39 ? 18.968 49.890 35.648 1.00 34.56 37 GLY C C 1
ATOM 2164 O O . GLY C 1 39 ? 17.759 50.093 35.750 1.00 34.87 37 GLY C O 1
ATOM 2165 N N . LEU C 1 40 ? 19.826 50.875 35.412 1.00 32.38 38 LEU C N 1
ATOM 2166 C CA . LEU C 1 40 ? 19.316 52.228 35.260 1.00 32.41 38 LEU C CA 1
ATOM 2167 C C . LEU C 1 40 ? 18.652 52.409 33.912 1.00 33.07 38 LEU C C 1
ATOM 2168 O O . LEU C 1 40 ? 19.088 51.849 32.900 1.00 31.60 38 LEU C O 1
ATOM 2173 N N . SER C 1 41 ? 17.592 53.204 33.906 1.00 32.39 39 SER C N 1
ATOM 2174 C CA . SER C 1 41 ? 16.863 53.497 32.690 1.00 32.71 39 SER C CA 1
ATOM 2175 C C . SER C 1 41 ? 17.642 54.560 31.945 1.00 34.24 39 SER C C 1
ATOM 2176 O O . SER C 1 41 ? 18.615 55.125 32.473 1.00 30.13 39 SER C O 1
ATOM 2179 N N . LYS C 1 42 ? 17.205 54.847 30.721 1.00 32.16 40 LYS C N 1
ATOM 2180 C CA . LYS C 1 42 ? 17.847 55.881 29.922 1.00 34.15 40 LYS C CA 1
ATOM 2181 C C . LYS C 1 42 ? 17.741 57.229 30.633 1.00 32.20 40 LYS C C 1
ATOM 2182 O O . LYS C 1 42 ? 18.700 58.000 30.656 1.00 31.91 40 LYS C O 1
ATOM 2188 N N . GLU C 1 43 ? 16.560 57.528 31.171 1.00 32.01 41 GLU C N 1
ATOM 2189 C CA . GLU C 1 43 ? 16.349 58.793 31.883 1.00 31.68 41 GLU C CA 1
ATOM 2190 C C . GLU C 1 43 ? 17.309 58.890 33.084 1.00 28.81 41 GLU C C 1
ATOM 2191 O O . GLU C 1 43 ? 17.893 59.940 33.326 1.00 30.49 41 GLU C O 1
ATOM 2197 N N . GLU C 1 44 ? 17.470 57.795 33.821 1.00 28.83 42 GLU C N 1
ATOM 2198 C CA . GLU C 1 44 ? 18.365 57.775 34.980 1.00 29.05 42 GLU C CA 1
ATOM 2199 C C . GLU C 1 44 ? 19.834 57.948 34.574 1.00 29.91 42 GLU C C 1
ATOM 2200 O O . GLU C 1 44 ? 20.578 58.712 35.203 1.00 28.16 42 GLU C O 1
ATOM 2206 N N . GLY C 1 45 ? 20.254 57.235 33.528 1.00 27.14 43 GLY C N 1
ATOM 2207 C CA . GLY C 1 45 ? 21.626 57.364 33.072 1.00 27.05 43 GLY C CA 1
ATOM 2208 C C . GLY C 1 45 ? 21.894 58.803 32.670 1.00 28.43 43 GLY C C 1
ATOM 2209 O O . GLY C 1 45 ? 22.912 59.400 33.065 1.00 28.18 43 GLY C O 1
ATOM 2210 N N . GLU C 1 46 ? 20.976 59.383 31.899 1.00 26.08 44 GLU C N 1
ATOM 2211 C CA . GLU C 1 46 ? 21.148 60.762 31.459 1.00 27.32 44 GLU C CA 1
ATOM 2212 C C . GLU C 1 46 ? 21.148 61.753 32.629 1.00 26.30 44 GLU C C 1
ATOM 2213 O O . GLU C 1 46 ? 21.834 62.766 32.577 1.00 25.84 44 GLU C O 1
ATOM 2219 N N . ALA C 1 47 ? 20.386 61.455 33.679 1.00 27.01 45 ALA C N 1
ATOM 2220 C CA . ALA C 1 47 ? 20.327 62.350 34.844 1.00 26.87 45 ALA C CA 1
ATOM 2221 C C . A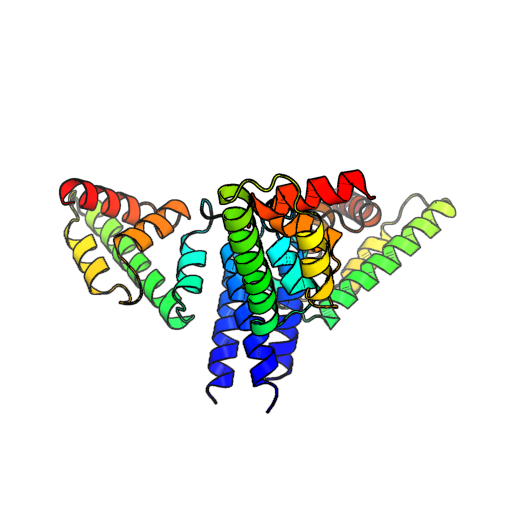LA C 1 47 ? 21.691 62.370 35.539 1.00 25.81 45 ALA C C 1
ATOM 2222 O O . ALA C 1 47 ? 22.117 63.408 36.033 1.00 28.73 45 ALA C O 1
ATOM 2224 N N . VAL C 1 48 ? 22.365 61.221 35.569 1.00 24.94 46 VAL C N 1
ATOM 2225 C CA . VAL C 1 48 ? 23.703 61.121 36.136 1.00 27.04 46 VAL C CA 1
ATOM 2226 C C . VAL C 1 48 ? 24.682 62.004 35.354 1.00 28.89 46 VAL C C 1
ATOM 2227 O O . VAL C 1 48 ? 25.481 62.753 35.939 1.00 29.11 46 VAL C O 1
ATOM 2231 N N . MET C 1 49 ? 24.634 61.915 34.026 1.00 27.81 47 MET C N 1
ATOM 2232 C CA . MET C 1 49 ? 25.519 62.707 33.187 1.00 28.16 47 MET C CA 1
ATOM 2233 C C . MET C 1 49 ? 25.245 64.184 33.415 1.00 27.34 47 MET C C 1
ATOM 2234 O O . MET C 1 49 ? 26.170 64.993 33.449 1.00 27.72 47 MET C O 1
ATOM 2239 N N . ARG C 1 50 ? 23.976 64.542 33.567 1.00 24.14 48 ARG C N 1
ATOM 2240 C CA . ARG C 1 50 ? 23.642 65.946 33.781 1.00 24.62 48 ARG C CA 1
ATOM 2241 C C . ARG C 1 50 ? 24.269 66.466 35.097 1.00 24.24 48 ARG C C 1
ATOM 2242 O O . ARG C 1 50 ? 24.714 67.607 35.156 1.00 24.76 48 ARG C O 1
ATOM 2250 N N . ILE C 1 51 ? 24.299 65.640 36.144 1.00 24.74 49 ILE C N 1
ATOM 2251 C CA . ILE C 1 51 ? 24.899 66.076 37.419 1.00 25.35 49 ILE C CA 1
ATOM 2252 C C . ILE C 1 51 ? 26.384 66.325 37.178 1.00 24.90 49 ILE C C 1
ATOM 2253 O O . ILE C 1 51 ? 26.941 67.331 37.613 1.00 26.66 49 ILE C O 1
ATOM 2258 N N . CYS C 1 52 ? 27.028 65.399 36.470 1.00 26.82 50 CYS C N 1
ATOM 2259 C CA . CYS C 1 52 ? 28.441 65.550 36.147 1.00 26.98 50 CYS C CA 1
ATOM 2260 C C . CYS C 1 52 ? 28.682 66.802 35.308 1.00 27.24 50 CYS C C 1
ATOM 2261 O O . CYS C 1 52 ? 29.681 67.513 35.526 1.00 25.70 50 CYS C O 1
ATOM 2264 N N . ASP C 1 53 ? 27.796 67.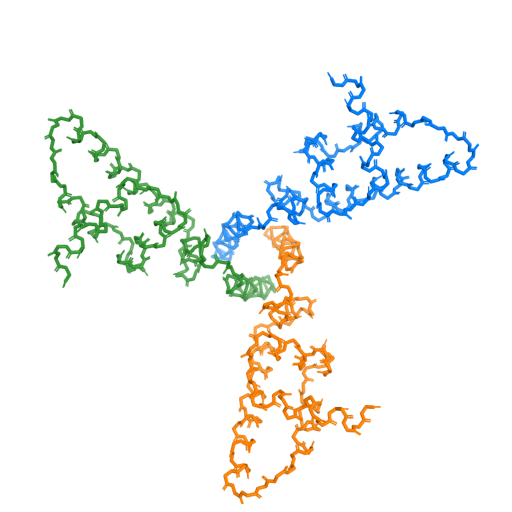060 34.331 1.00 25.70 51 ASP C N 1
ATOM 2265 C CA . ASP C 1 53 ? 27.935 68.255 33.492 1.00 25.73 51 ASP C CA 1
ATOM 2266 C C . ASP C 1 53 ? 27.948 69.508 34.362 1.00 24.65 51 ASP C C 1
ATOM 2267 O O . ASP C 1 53 ? 28.838 70.336 34.253 1.00 25.25 51 ASP C O 1
ATOM 2272 N N . GLU C 1 54 ? 26.920 69.651 35.195 1.00 23.57 52 GLU C N 1
ATOM 2273 C CA . GLU C 1 54 ? 26.790 70.848 36.014 1.00 25.08 52 GLU C CA 1
ATOM 2274 C C . GLU C 1 54 ? 27.887 71.029 37.060 1.00 24.12 52 GLU C C 1
ATOM 2275 O O . GLU C 1 54 ? 28.364 72.145 37.248 1.00 26.42 52 GLU C O 1
ATOM 2281 N N . LEU C 1 55 ? 28.307 69.949 37.717 1.00 23.09 53 LEU C N 1
ATOM 2282 C CA . LEU C 1 55 ? 29.376 70.080 38.694 1.00 23.73 53 LEU C CA 1
ATOM 2283 C C . LEU C 1 55 ? 30.703 70.352 37.964 1.00 25.89 53 LEU C C 1
ATOM 2284 O O . LEU C 1 55 ? 31.565 71.084 38.473 1.00 24.57 53 LEU C O 1
ATOM 2289 N N . SER C 1 56 ? 30.862 69.802 36.756 1.00 24.99 54 SER C N 1
ATOM 2290 C CA . SER C 1 56 ? 32.082 70.073 36.000 1.00 26.07 54 SER C CA 1
ATOM 2291 C C . SER C 1 56 ? 32.116 71.538 35.621 1.00 27.44 54 SER C C 1
ATOM 2292 O O . SER C 1 56 ? 33.173 72.188 35.654 1.00 25.47 54 SER C O 1
ATOM 2295 N N . GLU C 1 57 ? 30.960 72.066 35.232 1.00 28.07 55 GLU C N 1
ATOM 2296 C CA . GLU C 1 57 ? 30.923 73.469 34.858 1.00 29.00 55 GLU C CA 1
ATOM 2297 C C . GLU C 1 57 ? 31.120 74.364 36.072 1.00 29.19 55 GLU C C 1
ATOM 2298 O O . GLU C 1 57 ? 31.761 75.392 35.960 1.00 29.91 55 GLU C O 1
ATOM 2304 N N . GLU C 1 58 ? 30.570 73.970 37.223 1.00 29.89 56 GLU C N 1
ATOM 2305 C CA . GLU C 1 58 ? 30.733 74.749 38.451 1.00 30.96 56 GLU C CA 1
ATOM 2306 C C . GLU C 1 58 ? 32.222 74.730 38.823 1.00 27.89 56 GLU C C 1
ATOM 2307 O O . GLU C 1 58 ? 32.798 75.741 39.216 1.00 28.40 56 GLU C O 1
ATOM 2313 N N . LEU C 1 59 ? 32.847 73.575 38.679 1.00 27.84 57 LEU C N 1
ATOM 2314 C CA . LEU C 1 59 ? 34.261 73.462 38.995 1.00 28.53 57 LEU C CA 1
ATOM 2315 C C . LEU C 1 59 ? 35.057 74.400 38.100 1.00 28.83 57 LEU C C 1
ATOM 2316 O O . LEU C 1 59 ? 35.895 75.155 38.582 1.00 28.46 57 LEU C O 1
ATOM 2321 N N . ALA C 1 60 ? 34.797 74.364 36.791 1.00 28.67 58 ALA C N 1
ATOM 2322 C CA . ALA C 1 60 ? 35.530 75.234 35.867 1.00 26.80 58 ALA C CA 1
ATOM 2323 C C . ALA C 1 60 ? 35.338 76.709 36.244 1.00 30.53 58 ALA C C 1
ATOM 2324 O O . ALA C 1 60 ? 36.282 77.501 36.200 1.00 29.00 58 ALA C O 1
ATOM 2326 N N . THR C 1 61 ? 34.114 77.060 36.616 1.00 29.44 59 THR C N 1
ATOM 2327 C CA . THR C 1 61 ? 33.777 78.422 36.997 1.00 32.82 59 THR C CA 1
ATOM 2328 C C . THR C 1 61 ? 34.492 78.825 38.297 1.00 32.49 59 THR C C 1
ATOM 2329 O O . THR C 1 61 ? 35.053 79.913 38.383 1.00 30.61 59 THR C O 1
ATOM 2333 N N . GLN C 1 62 ? 34.484 77.956 39.305 1.00 30.85 60 GLN C N 1
ATOM 2334 C CA . GLN C 1 62 ? 35.168 78.303 40.543 1.00 28.96 60 GLN C CA 1
ATOM 2335 C C . GLN C 1 62 ? 36.678 78.416 40.311 1.00 29.48 60 GLN C C 1
ATOM 2336 O O . GLN C 1 62 ? 37.318 79.301 40.869 1.00 28.53 60 GLN C O 1
ATOM 2342 N N . LYS C 1 63 ? 37.254 77.552 39.477 1.00 29.91 61 LYS C N 1
ATOM 2343 C CA . LYS C 1 63 ? 38.691 77.655 39.208 1.00 31.26 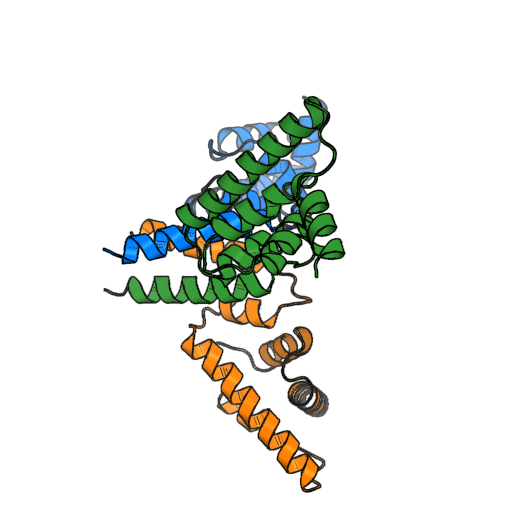61 LYS C CA 1
ATOM 2344 C C . LYS C 1 63 ? 39.015 79.008 38.569 1.00 32.70 61 LYS C C 1
ATOM 2345 O O . LYS C 1 63 ? 40.034 79.633 38.892 1.00 31.79 61 LYS C O 1
ATOM 2351 N N . ALA C 1 64 ? 38.167 79.438 37.635 1.00 32.40 62 ALA C N 1
ATOM 2352 C CA . ALA C 1 64 ? 38.366 80.718 36.962 1.00 34.51 62 ALA C CA 1
ATOM 2353 C C . ALA C 1 64 ? 38.243 81.868 37.964 1.00 34.51 62 ALA C C 1
ATOM 2354 O O . ALA C 1 64 ? 38.864 82.906 37.786 1.00 36.75 62 ALA C O 1
ATOM 2356 N N . GLN C 1 65 ? 37.438 81.692 39.010 1.00 35.07 63 GLN C N 1
ATOM 2357 C CA . GLN C 1 65 ? 37.285 82.742 40.013 1.00 35.11 63 GLN C CA 1
ATOM 2358 C C . GLN C 1 65 ? 38.396 82.719 41.070 1.00 35.10 63 GLN C C 1
ATOM 2359 O O . GLN C 1 65 ? 38.415 83.571 41.963 1.00 36.31 63 GLN C O 1
ATOM 2365 N N . GLY C 1 66 ? 39.298 81.740 41.003 1.00 31.76 64 GLY C N 1
ATOM 2366 C CA . GLY C 1 66 ? 40.388 81.704 41.967 1.00 30.72 64 GLY C CA 1
ATOM 2367 C C . GLY C 1 66 ? 40.255 80.727 43.127 1.00 31.38 64 GLY C C 1
ATOM 2368 O O . GLY C 1 66 ? 41.096 80.722 44.025 1.00 29.86 64 GLY C O 1
ATOM 2369 N N . PHE C 1 67 ? 39.198 79.921 43.139 1.00 29.81 65 PHE C N 1
ATOM 2370 C CA . PHE C 1 67 ? 39.044 78.912 44.184 1.00 30.61 65 PHE C CA 1
ATOM 2371 C C . PHE C 1 67 ? 40.070 77.817 43.933 1.00 27.47 65 PHE C C 1
ATOM 2372 O O . PHE C 1 67 ? 40.426 77.543 42.785 1.00 27.83 65 PHE C O 1
ATOM 2380 N N . VAL C 1 68 ? 40.545 77.189 45.002 1.00 26.23 66 VAL C N 1
ATOM 2381 C CA . VAL C 1 68 ? 41.519 76.104 44.862 1.00 27.29 66 VAL C CA 1
ATOM 2382 C C . VAL C 1 68 ? 41.085 74.862 45.628 1.00 26.38 66 VAL C C 1
ATOM 2383 O O . VAL C 1 68 ? 41.753 73.841 45.572 1.00 27.83 66 VAL C O 1
ATOM 2387 N N . THR C 1 69 ? 39.976 74.956 46.355 1.00 25.91 67 THR C N 1
ATOM 2388 C CA . THR C 1 69 ? 39.450 73.801 47.069 1.00 27.26 67 THR C CA 1
ATOM 2389 C C . THR C 1 69 ? 37.992 73.716 46.620 1.00 26.86 67 THR C C 1
ATOM 2390 O O . THR C 1 69 ? 37.350 74.738 46.418 1.00 26.59 67 THR C O 1
ATOM 2394 N N . PHE C 1 70 ? 37.478 72.506 46.459 1.00 27.28 68 PHE C N 1
ATOM 2395 C CA . PHE C 1 70 ? 36.114 72.325 45.943 1.00 28.49 68 PHE C CA 1
ATOM 2396 C C . PHE C 1 70 ? 35.432 71.152 46.634 1.00 28.96 68 PHE C C 1
ATOM 2397 O O . PHE C 1 70 ? 34.613 70.440 46.018 1.00 28.09 68 PHE C O 1
ATOM 2405 N N . ASP C 1 71 ? 35.776 70.929 47.901 1.00 28.39 69 ASP C N 1
ATOM 2406 C CA . ASP C 1 71 ? 35.223 69.796 48.643 1.00 27.61 69 ASP C CA 1
ATOM 2407 C C . ASP C 1 71 ? 33.702 69.681 48.584 1.00 28.04 69 ASP C C 1
ATOM 2408 O O . ASP C 1 71 ? 33.148 68.584 48.513 1.00 25.20 69 ASP C O 1
ATOM 2413 N N . LYS C 1 72 ? 33.033 70.820 48.595 1.00 28.33 70 LYS C N 1
ATOM 2414 C CA . LYS C 1 72 ? 31.598 70.815 48.596 1.00 30.08 70 LYS C CA 1
ATOM 2415 C C . LYS C 1 72 ? 31.014 70.192 47.324 1.00 29.19 70 LYS C C 1
ATOM 2416 O O . LYS C 1 72 ? 29.902 69.697 47.354 1.00 27.76 70 LYS C O 1
ATOM 2422 N N . LEU C 1 73 ? 31.761 70.198 46.222 1.00 27.61 71 LEU C N 1
ATOM 2423 C CA . LEU C 1 73 ? 31.218 69.603 44.994 1.00 28.35 71 LEU C CA 1
ATOM 2424 C C . LEU C 1 73 ? 31.009 68.104 45.172 1.00 27.52 71 LEU C C 1
ATOM 2425 O O . LEU C 1 73 ? 30.051 67.555 44.645 1.00 29.92 71 LEU C O 1
ATOM 2430 N N . LEU C 1 74 ? 31.878 67.434 45.932 1.00 26.89 72 LEU C N 1
ATOM 2431 C CA . LEU C 1 74 ? 31.697 65.994 46.145 1.00 27.06 72 LEU C CA 1
ATOM 2432 C C . LEU C 1 74 ? 30.448 65.726 46.997 1.00 30.01 72 LEU C C 1
ATOM 2433 O O . LEU C 1 74 ? 29.676 64.802 46.703 1.00 26.52 72 LEU C O 1
ATOM 2438 N N . ALA C 1 75 ? 30.220 66.552 48.025 1.00 29.00 73 ALA C N 1
ATOM 2439 C CA . ALA C 1 75 ? 29.032 66.380 48.859 1.00 28.18 73 ALA C CA 1
ATOM 2440 C C . ALA C 1 75 ? 27.775 66.581 48.001 1.00 27.37 73 ALA C C 1
ATOM 2441 O O . ALA C 1 75 ? 26.813 65.850 48.155 1.00 28.62 73 ALA C O 1
ATOM 2443 N N . LEU C 1 76 ? 27.772 67.581 47.117 1.00 25.64 74 LEU C N 1
ATOM 2444 C CA . LEU C 1 76 ? 26.617 67.810 46.242 1.00 25.27 74 LEU C CA 1
ATOM 2445 C C . LEU C 1 76 ? 26.397 66.581 45.334 1.00 25.04 74 LEU C C 1
ATOM 2446 O O . LEU C 1 76 ? 25.271 66.119 45.169 1.00 25.32 74 LEU C O 1
ATOM 2451 N N . PHE C 1 77 ? 27.478 66.065 44.755 1.00 25.60 75 PHE C N 1
ATOM 2452 C CA . PHE C 1 77 ? 27.425 64.884 43.888 1.00 26.16 75 PHE C CA 1
ATOM 2453 C C . PHE C 1 77 ? 26.827 63.722 44.658 1.00 29.36 75 PHE C C 1
ATOM 2454 O O . PHE C 1 77 ? 25.856 63.099 44.208 1.00 25.92 75 PHE C O 1
ATOM 2462 N N . ALA C 1 78 ? 27.418 63.417 45.819 1.00 27.71 76 ALA C N 1
ATOM 2463 C CA . ALA C 1 78 ? 26.935 62.316 46.634 1.00 28.97 76 ALA C CA 1
ATOM 2464 C C . ALA C 1 78 ? 25.478 62.496 47.055 1.00 29.42 76 ALA C C 1
ATOM 2465 O O . ALA C 1 78 ? 24.740 61.526 47.186 1.00 28.20 76 ALA C O 1
ATOM 2467 N N . GLY C 1 79 ? 25.052 63.729 47.279 1.00 28.66 77 GLY C N 1
ATOM 2468 C CA . GLY C 1 79 ? 23.672 63.913 47.694 1.00 29.87 77 GLY C CA 1
ATOM 2469 C C . GLY C 1 79 ? 22.636 63.784 46.577 1.00 33.12 77 GLY C C 1
ATOM 2470 O O . GLY C 1 79 ? 21.465 63.541 46.855 1.00 29.44 77 GLY C O 1
ATOM 2471 N N . GLN C 1 80 ? 23.040 63.933 45.314 1.00 31.11 78 GLN C N 1
ATOM 2472 C CA . GLN C 1 80 ? 22.052 63.854 44.243 1.00 33.11 78 GLN C CA 1
ATOM 2473 C C . GLN C 1 80 ? 22.175 62.594 43.395 1.00 32.72 78 GLN C C 1
ATOM 2474 O O . GLN C 1 80 ? 21.237 62.230 42.697 1.00 32.77 78 GLN C O 1
ATOM 2480 N N . LEU C 1 81 ? 23.315 61.911 43.474 1.00 32.10 79 LEU C N 1
ATOM 2481 C CA . LEU C 1 81 ? 23.527 60.695 42.686 1.00 32.07 79 LEU C CA 1
ATOM 2482 C C . LEU C 1 81 ? 22.490 59.610 42.949 1.00 32.38 79 LEU C C 1
ATOM 2483 O O . LEU C 1 81 ? 22.179 59.292 44.089 1.00 33.86 79 LEU C O 1
ATOM 2488 N N . ASN C 1 82 ? 21.967 59.038 41.873 1.00 34.32 80 ASN C N 1
ATOM 2489 C CA . ASN C 1 82 ? 20.973 57.972 41.943 1.00 34.25 80 ASN C CA 1
ATOM 2490 C C . ASN C 1 82 ? 21.293 56.954 43.037 1.00 34.81 80 ASN C C 1
ATOM 2491 O O . ASN C 1 82 ? 22.374 56.390 43.049 1.00 32.78 80 ASN C O 1
ATOM 2496 N N . GLU C 1 83 ? 20.334 56.704 43.926 1.00 36.10 81 GLU C N 1
ATOM 2497 C CA . GLU C 1 83 ? 20.505 55.755 45.035 1.00 39.52 81 GLU C CA 1
ATOM 2498 C C . GLU C 1 83 ? 20.985 54.371 44.629 1.00 38.54 81 GLU C C 1
ATOM 2499 O O . GLU C 1 83 ? 21.610 53.672 45.423 1.00 36.63 81 GLU C O 1
ATOM 2505 N N . LYS C 1 84 ? 20.677 53.957 43.406 1.00 37.56 82 LYS C N 1
ATOM 2506 C CA . LYS C 1 84 ? 21.107 52.638 42.951 1.00 38.32 82 LYS C CA 1
ATOM 2507 C C . LYS C 1 84 ? 22.617 52.548 42.770 1.00 36.97 82 LYS C C 1
ATOM 2508 O O . LYS C 1 84 ? 23.167 51.453 42.644 1.00 36.35 82 LYS C O 1
ATOM 2514 N N . LEU C 1 85 ? 23.295 53.692 42.755 1.00 34.98 83 LEU C N 1
ATOM 2515 C CA . LEU C 1 85 ? 24.742 53.675 42.538 1.00 33.50 83 LEU C CA 1
ATOM 2516 C C . LEU C 1 85 ? 25.563 54.040 43.762 1.00 34.10 83 LEU C C 1
ATOM 2517 O O . LEU C 1 85 ? 25.135 54.823 44.605 1.00 35.03 83 LEU C O 1
ATOM 2522 N N . ASP C 1 86 ? 26.758 53.474 43.835 1.00 34.06 84 ASP C N 1
ATOM 2523 C CA . ASP C 1 86 ? 27.686 53.765 44.914 1.00 34.25 84 ASP C CA 1
ATOM 2524 C C . ASP C 1 86 ? 28.552 54.933 44.429 1.00 33.98 84 ASP C C 1
ATOM 2525 O O . ASP C 1 86 ? 29.035 54.928 43.280 1.00 30.30 84 ASP C O 1
ATOM 2530 N N . VAL C 1 87 ? 28.744 55.928 45.298 1.00 32.39 85 VAL C N 1
ATOM 2531 C CA . VAL C 1 87 ? 29.537 57.104 44.959 1.00 31.30 85 VAL C CA 1
ATOM 2532 C C . VAL C 1 87 ? 30.953 56.763 44.494 1.00 31.27 85 VAL C C 1
ATOM 2533 O O . VAL C 1 87 ? 31.366 57.172 43.404 1.00 30.14 85 VAL C O 1
ATOM 2537 N N . HIS C 1 88 ? 31.690 56.009 45.307 1.00 30.60 86 HIS C N 1
ATOM 2538 C CA . HIS C 1 88 ? 33.058 55.628 44.964 1.00 31.61 86 HIS C CA 1
ATOM 2539 C C . HIS C 1 88 ? 33.105 54.870 43.646 1.00 31.88 86 HIS C C 1
ATOM 2540 O O . HIS C 1 88 ? 33.867 55.207 42.740 1.00 30.93 86 HIS C O 1
ATOM 2547 N N . GLU C 1 89 ? 32.284 53.835 43.550 1.00 32.01 87 GLU C N 1
ATOM 2548 C CA . GLU C 1 89 ? 32.253 53.010 42.348 1.00 33.87 87 GLU C CA 1
ATOM 2549 C C . GLU C 1 89 ? 31.925 53.806 41.082 1.00 30.29 87 GLU C C 1
ATOM 2550 O O . GLU C 1 89 ? 32.562 53.639 40.048 1.00 31.74 87 GLU C O 1
ATOM 2556 N N . THR C 1 90 ? 30.957 54.703 41.173 1.00 31.03 88 THR C N 1
ATOM 2557 C CA . THR C 1 90 ? 30.578 55.521 40.024 1.00 28.05 88 THR C CA 1
ATOM 2558 C C . THR C 1 90 ? 31.711 56.455 39.608 1.00 28.80 88 THR C C 1
ATOM 2559 O O . THR C 1 90 ? 32.045 56.566 38.428 1.00 27.77 88 THR C O 1
ATOM 2563 N N . ILE C 1 91 ? 32.316 57.125 40.584 1.00 27.95 89 ILE C N 1
ATOM 2564 C CA . ILE C 1 91 ? 33.401 58.044 40.297 1.00 24.61 89 ILE C CA 1
ATOM 2565 C C . ILE C 1 91 ? 34.568 57.345 39.627 1.00 24.65 89 ILE C C 1
ATOM 2566 O O . ILE C 1 91 ? 35.098 57.809 38.616 1.00 24.51 89 ILE C O 1
ATOM 2571 N N . PHE C 1 92 ? 34.968 56.212 40.173 1.00 27.18 90 PHE C N 1
ATOM 2572 C CA . PHE C 1 92 ? 36.076 55.488 39.590 1.00 30.65 90 PHE C CA 1
ATOM 2573 C C . PHE C 1 92 ? 35.742 54.971 38.196 1.00 29.32 90 PHE C C 1
ATOM 2574 O O . PHE C 1 92 ? 36.605 54.943 37.326 1.00 30.49 90 PHE C O 1
ATOM 2582 N N . ALA C 1 93 ? 34.486 54.587 37.987 1.00 28.79 91 ALA C N 1
ATOM 2583 C CA . ALA C 1 93 ? 34.036 54.094 36.680 1.00 29.06 91 ALA C CA 1
ATOM 2584 C C . ALA C 1 93 ? 34.083 55.238 35.660 1.00 29.69 91 ALA C C 1
ATOM 2585 O O . ALA C 1 93 ? 34.628 55.085 34.568 1.00 29.63 91 ALA C O 1
ATOM 2587 N N . LEU C 1 94 ? 33.521 56.390 36.024 1.00 27.84 92 LEU C N 1
ATOM 2588 C CA . LEU C 1 94 ? 33.529 57.550 35.139 1.00 27.71 92 LEU C CA 1
ATOM 2589 C C . LEU C 1 94 ? 34.972 57.903 34.802 1.00 29.31 92 LEU C C 1
ATOM 2590 O O . LEU C 1 94 ? 35.318 58.143 33.639 1.00 29.46 92 LEU C O 1
ATOM 2595 N N . TYR C 1 95 ? 35.810 57.934 35.836 1.00 29.44 93 TYR C N 1
ATOM 2596 C CA . TYR C 1 95 ? 37.216 58.263 35.664 1.00 30.45 93 TYR C CA 1
ATOM 2597 C C . TYR C 1 95 ? 37.934 57.309 34.716 1.00 30.11 93 TYR C C 1
ATOM 2598 O O . TYR C 1 95 ? 38.604 57.749 33.795 1.00 31.83 93 TYR C O 1
ATOM 2607 N N . GLU C 1 96 ? 37.803 56.006 34.954 1.00 31.93 94 GLU C N 1
ATOM 2608 C CA . GLU C 1 96 ? 38.460 55.004 34.110 1.00 34.93 94 GLU C CA 1
ATOM 2609 C C . GLU C 1 96 ? 37.968 55.012 32.667 1.00 34.55 94 GLU C C 1
ATOM 2610 O O . GLU C 1 96 ? 38.720 54.699 31.747 1.00 35.05 94 GLU C O 1
ATOM 2616 N N . GLN C 1 97 ? 36.704 55.358 32.466 1.00 31.63 95 GLN C N 1
ATOM 2617 C CA . GLN C 1 97 ? 36.169 55.411 31.116 1.00 31.86 95 GLN C CA 1
ATOM 2618 C C . GLN C 1 97 ? 36.605 56.709 30.415 1.00 31.14 95 GLN C C 1
ATOM 2619 O O . GLN C 1 97 ? 36.333 56.909 29.230 1.00 33.15 95 GLN C O 1
ATOM 2625 N N . GLY C 1 98 ? 37.277 57.595 31.148 1.00 31.25 96 GLY C N 1
ATOM 2626 C CA . GLY C 1 98 ? 37.732 58.845 30.559 1.00 27.19 96 GLY C CA 1
ATOM 2627 C C . GLY C 1 98 ? 36.699 59.955 30.509 1.00 27.43 96 GLY C C 1
ATOM 2628 O O . GLY C 1 98 ? 36.809 60.887 29.717 1.00 28.19 96 GLY C O 1
ATOM 2629 N N . LEU C 1 99 ? 35.679 59.875 31.350 1.00 26.19 97 LEU C N 1
ATOM 2630 C CA . LEU C 1 99 ? 34.641 60.900 31.335 1.00 26.90 97 LEU C CA 1
ATOM 2631 C C . LEU C 1 99 ? 34.850 61.921 32.472 1.00 27.35 97 LEU C C 1
ATOM 2632 O O . LEU C 1 99 ? 35.407 61.569 33.517 1.00 26.61 97 LEU C O 1
ATOM 2637 N N . TYR C 1 100 ? 34.436 63.169 32.253 1.00 25.83 98 TYR C N 1
ATOM 2638 C CA . TYR C 1 100 ? 34.516 64.213 33.293 1.00 27.47 98 TYR C CA 1
ATOM 2639 C C . TYR C 1 100 ? 35.823 64.104 34.060 1.00 28.21 98 TYR C C 1
ATOM 2640 O O . TYR C 1 100 ? 35.833 64.035 35.292 1.00 28.69 98 TYR C O 1
ATOM 2649 N N A GLN C 1 101 ? 36.931 64.112 33.323 0.50 27.72 99 GLN C N 1
ATOM 2650 N N B GLN C 1 101 ? 36.927 64.105 33.327 0.50 27.08 99 GLN C N 1
ATOM 2651 C CA A GLN C 1 101 ? 38.244 63.962 33.928 0.50 28.44 99 GLN C CA 1
ATOM 2652 C CA B GLN C 1 101 ? 38.238 63.949 33.927 0.50 27.24 99 GLN C CA 1
ATOM 2653 C C A GLN C 1 101 ? 38.550 64.975 35.012 0.51 27.66 99 GLN C C 1
ATOM 2654 C C B GLN C 1 101 ? 38.606 64.979 34.985 0.49 27.02 99 GLN C C 1
ATOM 2655 O O A GLN C 1 101 ? 38.949 64.597 36.113 0.52 26.76 99 GLN C O 1
ATOM 2656 O O B GLN C 1 101 ? 39.105 64.612 36.048 0.48 26.34 99 GLN C O 1
ATOM 2667 N N . GLU C 1 102 ? 38.367 66.256 34.704 1.00 27.01 100 GLU C N 1
ATOM 2668 C CA . GLU C 1 102 ? 38.679 67.309 35.674 1.00 29.04 100 GLU C CA 1
ATOM 2669 C C . GLU C 1 102 ? 37.888 67.114 36.971 1.00 27.85 100 GLU C C 1
ATOM 2670 O O . GLU C 1 102 ? 38.458 67.074 38.062 1.00 29.43 100 GLU C O 1
ATOM 2676 N N . LEU C 1 103 ? 36.577 66.964 36.860 1.00 26.27 101 LEU C N 1
ATOM 2677 C CA . LEU C 1 103 ? 35.769 66.766 38.053 1.00 25.26 101 LEU C CA 1
ATOM 2678 C C . LEU C 1 103 ? 36.135 65.484 38.795 1.00 27.18 101 LEU C C 1
ATOM 2679 O O . LEU C 1 103 ? 36.255 65.485 40.032 1.00 26.39 101 LEU C O 1
ATOM 2684 N N . MET C 1 104 ? 36.325 64.386 38.061 1.00 25.72 102 MET C N 1
ATOM 2685 C CA . MET C 1 104 ? 36.647 63.134 38.721 1.00 25.50 102 MET C CA 1
ATOM 2686 C C . MET C 1 104 ? 37.973 63.194 39.476 1.00 26.01 102 MET C C 1
ATOM 2687 O O . MET C 1 104 ? 38.071 62.654 40.566 1.00 26.42 102 MET C O 1
ATOM 2692 N N . GLU C 1 105 ? 38.993 63.818 38.894 1.00 26.32 103 GLU C N 1
ATOM 2693 C CA . GLU C 1 105 ? 40.284 63.910 39.575 1.00 29.52 103 GLU C CA 1
ATOM 2694 C C . GLU C 1 105 ? 40.135 64.718 40.867 1.00 28.76 103 GLU C C 1
ATOM 2695 O O . GLU C 1 105 ? 40.763 64.406 41.873 1.00 29.45 103 GLU C O 1
ATOM 2701 N N . VAL C 1 106 ? 39.289 65.738 40.837 1.00 26.36 104 VAL C N 1
ATOM 2702 C CA . VAL C 1 106 ? 39.038 66.531 42.032 1.00 28.55 104 VAL C CA 1
ATOM 2703 C C . VAL C 1 106 ? 38.312 65.654 43.063 1.00 28.13 104 VAL C C 1
ATOM 2704 O O . VAL C 1 106 ? 38.655 65.667 44.249 1.00 27.78 104 VAL C O 1
ATOM 2708 N N . PHE C 1 107 ? 37.323 64.874 42.617 1.00 27.18 105 PHE C N 1
ATOM 2709 C CA . PHE C 1 107 ? 36.600 63.999 43.534 1.00 27.20 105 PHE C CA 1
ATOM 2710 C C . PHE C 1 107 ? 37.541 62.949 44.115 1.00 26.85 105 PHE C C 1
ATOM 2711 O O . PHE C 1 107 ? 37.493 62.650 45.309 1.00 25.78 105 PHE C O 1
ATOM 2719 N N . ILE C 1 108 ? 38.391 62.376 43.274 1.00 26.65 106 ILE C N 1
ATOM 2720 C CA . ILE C 1 108 ? 39.302 61.350 43.774 1.00 28.53 106 ILE C CA 1
ATOM 2721 C C . ILE C 1 108 ? 40.273 61.955 44.798 1.00 29.94 106 ILE C C 1
ATOM 2722 O O . ILE C 1 108 ? 40.648 61.306 45.786 1.00 27.26 106 ILE C O 1
ATOM 2727 N N . ASP C 1 109 ? 40.648 63.210 44.576 1.00 29.13 107 ASP C N 1
ATOM 2728 C CA . ASP C 1 109 ? 41.543 63.893 45.503 1.00 29.86 107 ASP C CA 1
ATOM 2729 C C . ASP C 1 109 ? 40.839 64.095 46.849 1.00 30.13 107 ASP C C 1
ATOM 2730 O O . ASP C 1 109 ? 41.392 63.787 47.915 1.00 30.34 107 ASP C O 1
ATOM 2735 N N . ILE C 1 110 ? 39.615 64.610 46.805 1.00 28.13 108 ILE C N 1
ATOM 2736 C CA . ILE C 1 110 ? 38.856 64.832 48.028 1.00 28.76 108 ILE C CA 1
ATOM 2737 C C . ILE C 1 110 ? 38.713 63.531 48.822 1.00 33.09 108 ILE C C 1
ATOM 2738 O O . ILE C 1 110 ? 38.881 63.511 50.054 1.00 31.30 108 ILE C O 1
ATOM 2743 N N . MET C 1 111 ? 38.405 62.443 48.118 1.00 30.60 109 MET C N 1
ATOM 2744 C CA . MET C 1 111 ? 38.239 61.163 48.780 1.00 32.00 109 MET C CA 1
ATOM 2745 C C . MET C 1 111 ? 39.517 60.679 49.424 1.00 30.73 109 MET C C 1
ATOM 2746 O O . MET C 1 111 ? 39.472 60.047 50.468 1.00 30.86 109 MET C O 1
ATOM 2751 N N . LYS C 1 112 ? 40.659 60.969 48.817 1.00 32.03 110 LYS C N 1
ATOM 2752 C CA . LYS C 1 112 ? 41.913 60.562 49.417 1.00 35.14 110 LYS C CA 1
ATOM 2753 C C . LYS C 1 112 ? 42.138 61.302 50.732 1.00 35.56 110 LYS C C 1
ATOM 2754 O O . LYS C 1 112 ? 42.720 60.744 51.653 1.00 34.40 110 LYS C O 1
ATOM 2760 N N . HIS C 1 113 ? 41.691 62.555 50.821 1.00 35.07 111 HIS C N 1
ATOM 2761 C CA . HIS C 1 113 ? 41.871 63.335 52.052 1.00 36.89 111 HIS C CA 1
ATOM 2762 C C . HIS C 1 113 ? 40.946 62.899 53.180 1.00 38.99 111 HIS C C 1
ATOM 2763 O O . HIS C 1 113 ? 41.301 63.018 54.353 1.00 40.31 111 HIS C O 1
ATOM 2770 N N . PHE C 1 114 ? 39.758 62.414 52.826 1.00 39.77 112 PHE C N 1
ATOM 2771 C CA . PHE C 1 114 ? 38.778 62.050 53.832 1.00 41.92 112 PHE C CA 1
ATOM 2772 C C . PHE C 1 114 ? 38.482 60.580 54.070 1.00 43.77 112 PHE C C 1
ATOM 2773 O O . PHE C 1 114 ? 37.878 60.235 55.085 1.00 43.96 112 PHE C O 1
ATOM 2781 N N . ASP C 1 115 ? 38.880 59.711 53.149 1.00 44.84 113 ASP C N 1
ATOM 2782 C CA . ASP C 1 115 ? 38.607 58.294 53.338 1.00 47.26 113 ASP C CA 1
ATOM 2783 C C . ASP C 1 115 ? 39.504 57.689 54.418 1.00 50.37 113 ASP C C 1
ATOM 2784 O O . ASP C 1 115 ? 38.944 57.031 55.325 1.00 52.29 113 ASP C O 1
#

Sequence (334 aa):
DSMDHRIERLEYYIQLLVKTVDMDRYPFYALLIDKGLSKEEGEAVMRICDELSEELATQKAQGFVTFDKLLALFAGQLNEKLDVHETIFALYEQGLYQQELMEVFIDIMKHFDMDHRIERLEYYIQLLVKTVDMDRYPFYALLIDKGLSKEEGEAVMRICDELSEELATQKAQGFVTFDKLLALFAGQLNEKLDVHETIFALYEQGLYQQELMEVFIDIMKHFDDSMDHRIERLEYYIQLLVKTVDMDRYPFYALLIDKGLSKEEGEAVMRICDELSEELATQKAQGFVTFDKLLALFAGQLNEKLDVHETIFALYEQGLYQQELMEVFIDIMKHFD

Foldseek 3Di:
DCVVVVVVVVLVVVVVVLVVDDQLAQVLVSVCSVLVPDPVLSVVLVVLLVVLLVVVVVVVVVVDDADLVSLVVSVVPRDVSDDSVSNLVNCCSNPHSPVVSVNNVVNVVVVD/DVVVVVVVLVVVVVVLVVDDQLAQVLVSVCSVLVPDPVLSVVLVVLLVVLLVVVVVVVVVPDDADLVSLVVSCVPRDPSDDSVSNLVNCCSNPHSVVVSVNNVVSVVVPD/DCVVVVVVVVLVVVVVVLVVDDQLAQVQVSLCSVLVPDPVLSVVLVVLLVVLLVVVVVVVVVPDDADLVSLVVSVVPRDPSDDSVSNLVNCCSNPHSPVVSVNNVVSVVVPD

Radius of gyration: 25.45 Å; Cα contacts (8 Å, |Δi|>4): 300; chains: 3; bounding box: 41×74×72 Å

CATH classification: 1.10.3750.10

Nearest PDB structures (foldseek):
  1sed-assembly1_B  TM=1.009E+00  e=1.325E-15  Bacillus subtilis
  1sed-assembly1_B  TM=1.009E+00  e=6.342E-16  Bacillus subtilis
  1sed-assembly1_B  TM=1.009E+00  e=1.341E-15  Bacillus subtilis

Secondary structure (DSSP, 8-state):
-THHHHHHHHHHHHHHHHTTS-TTT-HHHHHHHHTT--HHHHHHHHHHHHHHHHHHHHHHHTT----HHHHHHHHHHS-TTS-HHHHHHHHHHTT-SHHHHHHHHHHHHHH-/-HHHHHHHHHHHHHHHTTS-TTT-HHHHHHHHTT--HHHHHHHHHHHHHHHHHHHHHHHTT----HHHHHHHHHHS-TTS-HHHHHHHHHHTT-SHHHHHHHHHHHHHH-/--HHHHHHHHHHHHHHHHTTS-TTT-HHHHHHHHTT--HHHHHHHHHHHHHHHHHHHHHHHTT----HHHHHHHHHHS-TTS-HHHHHHHHHHTT-SHHHHHHHHHHHHHH-

B-factor: mean 37.76, std 14.35, range [19.23, 102.16]

Solvent-accessible surface area: 18214 Å² total; per-residue (Å²): 166,71,36,41,112,51,0,82,79,5,49,18,10,5,86,13,8,12,111,21,9,47,110,117,96,40,12,0,43,6,11,2,12,77,82,19,0,29,77,120,42,0,79,52,1,51,128,18,0,38,81,15,26,96,69,2,62,66,33,99,92,123,59,109,129,98,22,68,137,2,21,61,80,0,47,70,134,14,33,174,105,13,75,36,73,79,0,0,88,8,0,68,96,27,42,41,44,67,108,0,0,92,24,0,28,70,10,10,156,134,146,128,86,62,145,73,0,81,103,6,39,17,13,4,91,12,6,10,107,22,8,44,109,117,96,43,10,0,42,5,11,2,12,75,82,18,0,28,82,117,42,1,81,53,2,54,126,18,0,39,79,16,25,96,68,1,61,66,32,99,92,126,57,110,129,96,22,69,135,3,22,60,82,0,49,70,133,15,31,173,101,13,78,35,69,78,0,0,90,8,0,71,97,28,46,41,42,61,109,0,0,92,23,0,25,71,8,9,164,132,143,128,179,66,44,47,117,68,0,84,77,4,36,16,10,5,85,14,8,8,109,18,9,40,114,118,97,43,13,0,42,5,11,2,12,77,83,28,0,26,79,121,39,0,81,52,2,52,130,20,0,40,80,18,23,94,68,2,62,68,32,100,94,124,56,107,126,96,23,67,140,3,22,67,82,0,47,71,127,13,35,180,105,13,76,37,70,79,0,0,88,7,0,75,98,27,56,44,43,95,102,0,0,76,24,0,23,69,10,10,165,134,141,128

Organism: Bacillus subtilis (strain 168) (NCBI:txid224308)